Protein AF-0000000067827269 (afdb_homodimer)

Sequence (300 aa):
MPISEDLKQAIRQRARYICEYCHSPERLSANRFTIDHVIPKSLGGSDAFNNLALACRRCNERRYNFVASIDPQTKTIVAIFNPRQQNWAEHFIWTNRGIIIQGTTTTGRATCIRLDLNDTRYPEEDSIQETRRFWLKTGLHPPIDDPCKNMPISEDLKQAIRQRARYICEYCHSPERLSANRFTIDHVIPKSLGGSDAFNNLALACRRCNERRYNFVASIDPQTKTIVAIFNPRQQNWAEHFIWTNRGIIIQGTTTTGRATCIRLDLNDTRYPEEDSIQETRRFWLKTGLHPPIDDPCKN

Solvent-accessible surface area (backbone atoms only — not comparable to full-atom values): 16358 Å² total; per-residue (Å²): 130,79,84,48,71,68,58,52,50,51,41,34,57,75,43,69,42,20,17,59,81,76,54,49,50,35,64,54,21,78,45,81,58,41,82,35,49,73,45,32,60,95,75,70,29,58,90,46,77,80,29,50,39,32,22,38,60,55,45,46,63,47,34,60,81,58,60,57,26,54,13,83,84,80,68,42,81,39,57,37,75,46,70,80,80,50,60,66,64,75,22,36,33,26,26,74,82,46,38,38,74,42,45,74,36,64,36,22,34,8,29,38,59,55,33,37,65,50,34,74,92,39,60,57,88,73,19,52,33,41,21,36,58,47,37,44,60,55,67,72,40,59,56,85,85,52,48,67,48,122,129,81,84,48,71,68,58,52,52,50,42,35,57,75,44,68,42,19,17,60,80,76,52,51,50,37,64,55,20,78,43,82,59,42,83,35,49,73,44,31,59,94,75,70,31,56,91,46,76,80,29,51,38,32,22,39,60,54,45,46,64,45,36,61,79,60,60,56,27,53,13,82,84,80,68,43,80,37,56,36,77,44,69,79,81,50,60,65,64,74,22,37,33,26,27,74,81,46,38,38,74,42,44,73,35,64,36,23,34,8,29,37,60,56,34,36,65,51,34,73,92,40,60,58,88,75,19,55,32,40,22,36,58,47,36,44,59,56,67,71,38,57,55,85,86,52,49,68,47,121

Organism: Synechocystis sp. (strain ATCC 27184 / PCC 6803 / Kazusa) (NCBI:txid1111708)

Secondary structure (DSSP, 8-state):
-PPPHHHHHHHHHHTTTB-TTT--BGGGSSS--EEEESS-GGGT----GGGEEEE-HHHHHHHTT--EEE-TTT--EEEPP-TTTS-GGGTEEEETTTTEEEE-SHHHHHHHHHHTTT-TTS-GGGSHHHHHHHHHTTT--S-TTS-B--/-PPPHHHHHHHHHHTTTB-TTT--BGGGSSS--EEEESS-GGGT----GGGEEEE-HHHHHHHTT--EEE-TTT--EEEPP-TTTS-GGGTEEEETTTTEEEE-SHHHHHHHHHHTTT-TTS-GGGSHHHHHHHHHTTT--S-TTS-B--

pLDDT: mean 96.45, std 3.98, range [63.16, 98.88]

InterPro domains:
  IPR002711 HNH endonuclease [PF01844] (19-65)
  IPR003615 HNH nuclease [SM00507] (6-61)
  IPR003615 HNH nuclease [cd00085] (5-60)
  IPR052892 Nucleic_acid-targeting_endonuclease [PTHR33877] (6-124)

Radius of gyration: 20.08 Å; Cα contacts (8 Å, |Δi|>4): 584; chains: 2; bounding box: 39×55×51 Å

Foldseek 3Di:
DDQDPVLVVVQCVVLVQAFLQLRHHQVLDPDRWDKAQLQDVVNVTDSDSLRIHTHHPLQRVLCPNPQWFAQPVVRDIDGADRSSPDDPQVFWEAEPLQLDIDGDDSNNRRSCVSSVSNQVVDPCCPTVSVVLVVVVVVVPPPPPPHHYDD/DDQDPVLVVVQCVVLVQAFLQLRHHQVLDPDRWDKAQLQDVVNVTDSDSLRIHTHHPLQRVLCPNPQWFAQPVVRDIDGADRSSPDDPQVFWEAEPLQLDIDGDDSNNRRSCVSSVSNQVVDPCCPTVSVVLVVVVVVVPPPPPPHHYDD

Structure (mmCIF, N/CA/C/O backbone):
data_AF-0000000067827269-model_v1
#
loop_
_entity.id
_entity.type
_entity.pdbx_description
1 polymer 'Slr2080 protein'
#
loop_
_atom_site.group_PDB
_atom_site.id
_atom_site.type_symbol
_atom_site.label_atom_id
_atom_site.label_alt_id
_atom_site.label_comp_id
_atom_site.label_asym_id
_atom_site.label_entity_id
_atom_site.label_seq_id
_atom_site.pdbx_PDB_ins_code
_atom_site.Cartn_x
_atom_site.Cartn_y
_atom_site.Cartn_z
_atom_site.occupancy
_atom_site.B_iso_or_equiv
_atom_site.auth_seq_id
_atom_site.auth_comp_id
_atom_site.auth_asym_id
_atom_site.auth_atom_id
_atom_site.pdbx_PDB_model_num
ATOM 1 N N . MET A 1 1 ? 13.383 15.578 -15.594 1 63.16 1 MET A N 1
ATOM 2 C CA . MET A 1 1 ? 14.133 14.367 -15.266 1 63.16 1 MET A CA 1
ATOM 3 C C . MET A 1 1 ? 13.469 13.609 -14.117 1 63.16 1 MET A C 1
ATOM 5 O O . MET A 1 1 ? 12.891 14.219 -13.219 1 63.16 1 MET A O 1
ATOM 9 N N . PRO A 1 2 ? 13.477 12.359 -14.156 1 83.31 2 PRO A N 1
ATOM 10 C CA . PRO A 1 2 ? 12.883 11.617 -13.039 1 83.31 2 PRO A CA 1
ATOM 11 C C . PRO A 1 2 ? 13.641 11.82 -11.727 1 83.31 2 PRO A C 1
ATOM 13 O O . PRO A 1 2 ? 14.844 12.086 -11.742 1 83.31 2 PRO A O 1
ATOM 16 N N . ILE A 1 3 ? 12.883 11.953 -10.602 1 89.56 3 ILE A N 1
ATOM 17 C CA . ILE A 1 3 ? 13.5 12.039 -9.281 1 89.56 3 ILE A CA 1
ATOM 18 C C . ILE A 1 3 ? 14.422 10.844 -9.07 1 89.56 3 ILE A C 1
ATOM 20 O O . ILE A 1 3 ? 14.023 9.695 -9.273 1 89.56 3 ILE A O 1
ATOM 24 N N . SER A 1 4 ? 15.695 11.086 -8.719 1 93.5 4 SER A N 1
ATOM 25 C CA . SER A 1 4 ? 16.703 10.039 -8.602 1 93.5 4 SER A CA 1
ATOM 26 C C . SER A 1 4 ? 16.391 9.102 -7.434 1 93.5 4 SER A C 1
ATOM 28 O O . SER A 1 4 ? 15.719 9.5 -6.477 1 93.5 4 SER A O 1
ATOM 30 N N . GLU A 1 5 ? 16.891 7.863 -7.504 1 91.94 5 GLU A N 1
ATOM 31 C CA . GLU A 1 5 ? 16.719 6.895 -6.43 1 91.94 5 GLU A CA 1
ATOM 32 C C . GLU A 1 5 ? 17.359 7.375 -5.133 1 91.94 5 GLU A C 1
ATOM 34 O O . GLU A 1 5 ? 16.844 7.121 -4.043 1 91.94 5 GLU A O 1
ATOM 39 N N . ASP A 1 6 ? 18.469 8.047 -5.27 1 94 6 ASP A N 1
ATOM 40 C CA . ASP A 1 6 ? 19.141 8.586 -4.094 1 94 6 ASP A CA 1
ATOM 41 C C . ASP A 1 6 ? 18.281 9.641 -3.398 1 94 6 ASP A C 1
ATOM 43 O O . ASP A 1 6 ? 18.203 9.68 -2.17 1 94 6 ASP A O 1
ATOM 47 N N . LEU A 1 7 ? 17.75 10.516 -4.191 1 96.44 7 LEU A N 1
ATOM 48 C CA . LEU A 1 7 ? 16.875 11.539 -3.633 1 96.44 7 LEU A CA 1
ATOM 49 C C . LEU A 1 7 ? 15.648 10.914 -2.98 1 96.44 7 LEU A C 1
ATOM 51 O O . LEU A 1 7 ? 15.242 11.328 -1.896 1 96.44 7 LEU A O 1
ATOM 55 N N . LYS A 1 8 ? 15.078 9.898 -3.619 1 95.94 8 LYS A N 1
ATOM 56 C CA . LYS A 1 8 ? 13.938 9.188 -3.049 1 95.94 8 LYS A CA 1
ATOM 57 C C . LYS A 1 8 ? 14.289 8.586 -1.689 1 95.94 8 LYS A C 1
ATOM 59 O O . LYS A 1 8 ? 13.516 8.703 -0.736 1 95.94 8 LYS A O 1
ATOM 64 N N . GLN A 1 9 ? 15.445 7.969 -1.608 1 94.69 9 GLN A N 1
ATOM 65 C CA . GLN A 1 9 ? 15.875 7.355 -0.355 1 94.69 9 GLN A CA 1
ATOM 66 C C . GLN A 1 9 ? 16.094 8.406 0.728 1 94.69 9 GLN A C 1
ATOM 68 O O . GLN A 1 9 ? 15.758 8.18 1.895 1 94.69 9 GLN A O 1
ATOM 73 N N . ALA A 1 10 ? 16.609 9.555 0.342 1 97.69 10 ALA A N 1
ATOM 74 C CA . ALA A 1 10 ? 16.812 10.641 1.296 1 97.69 10 ALA A CA 1
ATOM 75 C C . ALA A 1 10 ? 15.484 11.133 1.854 1 97.69 10 ALA A C 1
ATOM 77 O O . ALA A 1 10 ? 15.375 11.438 3.045 1 97.69 10 ALA A O 1
ATOM 78 N N . ILE A 1 11 ? 14.5 11.203 0.988 1 98.06 11 ILE A N 1
ATOM 79 C CA . ILE A 1 11 ? 13.172 11.648 1.397 1 98.06 11 ILE A CA 1
ATOM 80 C C . ILE A 1 11 ? 12.562 10.625 2.361 1 98.06 11 ILE A C 1
ATOM 82 O O . ILE A 1 11 ? 11.984 11 3.385 1 98.06 11 ILE A O 1
ATOM 86 N N . ARG A 1 12 ? 12.703 9.359 2.111 1 97.19 12 ARG A N 1
ATOM 87 C CA . ARG A 1 12 ? 12.203 8.297 2.973 1 97.19 12 ARG A CA 1
ATOM 88 C C . ARG A 1 12 ? 12.859 8.344 4.348 1 97.19 12 ARG A C 1
ATOM 90 O O . ARG A 1 12 ? 12.188 8.203 5.367 1 97.19 12 ARG A O 1
ATOM 97 N N . GLN A 1 13 ? 14.109 8.578 4.328 1 96.81 13 GLN A N 1
ATOM 98 C CA . GLN A 1 13 ? 14.852 8.648 5.582 1 96.81 13 GLN A CA 1
ATOM 99 C C . GLN A 1 13 ? 14.406 9.852 6.41 1 96.81 13 GLN A C 1
ATOM 101 O O . GLN A 1 13 ? 14.188 9.734 7.617 1 96.81 13 GLN A O 1
ATOM 106 N N . ARG A 1 14 ? 14.297 10.984 5.734 1 97.94 14 ARG A N 1
ATOM 107 C CA . ARG A 1 14 ? 13.836 12.172 6.445 1 97.94 14 ARG A CA 1
ATOM 108 C C . ARG A 1 14 ? 12.477 11.938 7.082 1 97.94 14 ARG A C 1
ATOM 110 O O . ARG A 1 14 ? 12.219 12.391 8.203 1 97.94 14 ARG A O 1
ATOM 117 N N . ALA A 1 15 ? 11.617 11.211 6.336 1 98 15 ALA A N 1
ATOM 118 C CA . ALA A 1 15 ? 10.25 10.961 6.77 1 98 15 ALA A CA 1
ATOM 119 C C . ALA A 1 15 ? 10.188 9.828 7.785 1 98 15 ALA A C 1
ATOM 121 O O . ALA A 1 15 ? 9.117 9.477 8.273 1 98 15 ALA A O 1
ATOM 122 N N . ARG A 1 16 ? 11.32 9.203 8.055 1 97.12 16 ARG A N 1
ATOM 123 C CA . ARG A 1 16 ? 11.406 8.047 8.938 1 97.12 16 ARG A CA 1
ATOM 124 C C . ARG A 1 16 ? 10.5 6.922 8.453 1 97.12 16 ARG A C 1
ATOM 126 O O . ARG A 1 16 ? 9.898 6.215 9.266 1 97.12 16 ARG A O 1
ATOM 133 N N . TYR A 1 17 ? 10.203 6.863 7.172 1 96.81 17 TYR A N 1
ATOM 134 C CA . TYR A 1 17 ? 9.477 5.812 6.465 1 96.81 17 TYR A CA 1
ATOM 135 C C . TYR A 1 17 ? 8 5.82 6.84 1 96.81 17 TYR A C 1
ATOM 137 O O . TYR A 1 17 ? 7.371 4.762 6.918 1 96.81 17 TYR A O 1
ATOM 145 N N . ILE A 1 18 ? 7.531 6.953 7.168 1 98.31 18 ILE A N 1
ATOM 146 C CA . ILE A 1 18 ? 6.09 7.098 7.352 1 98.31 18 ILE A CA 1
ATOM 147 C C . ILE A 1 18 ? 5.551 8.156 6.391 1 98.31 18 ILE A C 1
ATOM 149 O O . ILE A 1 18 ? 6.277 9.062 5.984 1 98.31 18 ILE A O 1
ATOM 153 N N . CYS A 1 19 ? 4.336 8.008 5.934 1 98.75 19 CYS A N 1
ATOM 154 C CA . CYS A 1 19 ? 3.678 9.07 5.176 1 98.75 19 CYS A CA 1
ATOM 155 C C . CYS A 1 19 ? 3.721 10.391 5.934 1 98.75 19 CYS A C 1
ATOM 157 O O . CYS A 1 19 ? 3.354 10.453 7.105 1 98.75 19 CYS A O 1
ATOM 159 N N . GLU A 1 20 ? 4.07 11.422 5.27 1 98.81 20 GLU A N 1
ATOM 160 C CA . GLU A 1 20 ? 4.297 12.672 5.996 1 98.81 20 GLU A CA 1
ATOM 161 C C . GLU A 1 20 ? 2.99 13.438 6.203 1 98.81 20 GLU A C 1
ATOM 163 O O . GLU A 1 20 ? 2.969 14.469 6.871 1 98.81 20 GLU A O 1
ATOM 168 N N . TYR A 1 21 ? 1.86 12.828 5.707 1 98.75 21 TYR A N 1
ATOM 169 C CA . TYR A 1 21 ? 0.548 13.43 5.914 1 98.75 21 TYR A CA 1
ATOM 170 C C . TYR A 1 21 ? -0.245 12.664 6.965 1 98.75 21 TYR A C 1
ATOM 172 O O . TYR A 1 21 ? -0.677 13.234 7.969 1 98.75 21 TYR A O 1
ATOM 180 N N . CYS A 1 22 ? -0.383 11.367 6.77 1 98.75 22 CYS A N 1
ATOM 181 C CA . CYS A 1 22 ? -1.255 10.609 7.664 1 98.75 22 CYS A CA 1
ATOM 182 C C . CYS A 1 22 ? -0.439 9.766 8.633 1 98.75 22 CYS A C 1
ATOM 184 O O . CYS A 1 22 ? -0.996 9.141 9.531 1 98.75 22 CYS A O 1
ATOM 186 N N . HIS A 1 23 ? 0.831 9.609 8.438 1 98.69 23 HIS A N 1
ATOM 187 C CA . HIS A 1 23 ? 1.794 8.938 9.305 1 98.69 23 HIS A CA 1
ATOM 188 C C . HIS A 1 23 ? 1.587 7.43 9.289 1 98.69 23 HIS A C 1
ATOM 190 O O . HIS A 1 23 ? 1.979 6.738 10.234 1 98.69 23 HIS A O 1
ATOM 196 N N . SER A 1 24 ? 0.917 6.898 8.203 1 98.38 24 SER A N 1
ATOM 197 C CA . SER A 1 24 ? 0.956 5.453 7.98 1 98.38 24 SER A CA 1
ATOM 198 C C . SER A 1 24 ? 2.385 4.965 7.777 1 98.38 24 SER A C 1
ATOM 200 O O . SER A 1 24 ? 3.182 5.621 7.102 1 98.38 24 SER A O 1
ATOM 202 N N . PRO A 1 25 ? 2.695 3.832 8.289 1 98.06 25 PRO A N 1
ATOM 203 C CA . PRO A 1 25 ? 4.059 3.311 8.172 1 98.06 25 PRO A CA 1
ATOM 204 C C . PRO A 1 25 ? 4.285 2.551 6.867 1 98.06 25 PRO A C 1
ATOM 206 O O . PRO A 1 25 ? 3.586 1.574 6.586 1 98.06 25 PRO A O 1
ATOM 209 N N . GLU A 1 26 ? 5.285 2.996 6.137 1 97.25 26 GLU A N 1
ATOM 210 C CA . GLU A 1 26 ? 5.656 2.293 4.914 1 97.25 26 GLU A CA 1
ATOM 211 C C . GLU A 1 26 ? 6.125 0.873 5.211 1 97.25 26 GLU A C 1
ATOM 213 O O . GLU A 1 26 ? 5.812 -0.059 4.469 1 97.25 26 GLU A O 1
ATOM 218 N N . ARG A 1 27 ? 6.754 0.718 6.348 1 95.62 27 ARG A N 1
ATOM 219 C CA . ARG A 1 27 ? 7.355 -0.56 6.715 1 95.62 27 ARG A CA 1
ATOM 220 C C . ARG A 1 27 ? 6.289 -1.611 6.992 1 95.62 27 ARG A C 1
ATOM 222 O O . ARG A 1 27 ? 6.586 -2.807 7.043 1 95.62 27 ARG A O 1
ATOM 229 N N . LEU A 1 28 ? 5.082 -1.229 7.18 1 97.44 28 LEU A N 1
ATOM 230 C CA . LEU A 1 28 ? 4.004 -2.17 7.465 1 97.44 28 LEU A CA 1
ATOM 231 C C . LEU A 1 28 ? 3.09 -2.328 6.254 1 97.44 28 LEU A C 1
ATOM 233 O O . LEU A 1 28 ? 2.076 -3.027 6.328 1 97.44 28 LEU A O 1
ATOM 237 N N . SER A 1 29 ? 3.467 -1.69 5.129 1 97.75 29 SER A N 1
ATOM 238 C CA . SER A 1 29 ? 2.609 -1.676 3.947 1 97.75 29 SER A CA 1
ATOM 239 C C . SER A 1 29 ? 3.154 -2.592 2.855 1 97.75 29 SER A C 1
ATOM 241 O O . SER A 1 29 ? 4.371 -2.725 2.701 1 97.75 29 SER A O 1
ATOM 243 N N . ALA A 1 30 ? 2.215 -3.145 2.115 1 96.94 30 ALA A N 1
ATOM 244 C CA . ALA A 1 30 ? 2.623 -4.043 1.037 1 96.94 30 ALA A CA 1
ATOM 245 C C . ALA A 1 30 ? 3.377 -3.281 -0.052 1 96.94 30 ALA A C 1
ATOM 247 O O . ALA A 1 30 ? 4.25 -3.844 -0.718 1 96.94 30 ALA A O 1
ATOM 248 N N . ASN A 1 31 ? 3 -1.997 -0.181 1 94.12 31 ASN A N 1
ATOM 249 C CA . ASN A 1 31 ? 3.586 -1.196 -1.25 1 94.12 31 ASN A CA 1
ATOM 250 C C . ASN A 1 31 ? 4.445 -0.065 -0.695 1 94.12 31 ASN A C 1
ATOM 252 O O . ASN A 1 31 ? 4.133 0.503 0.353 1 94.12 31 ASN A O 1
ATOM 256 N N . ARG A 1 32 ? 5.488 0.209 -1.509 1 93.19 32 ARG A N 1
ATOM 257 C CA . ARG A 1 32 ? 6.289 1.387 -1.187 1 93.19 32 ARG A CA 1
ATOM 258 C C . ARG A 1 32 ? 5.48 2.666 -1.38 1 93.19 32 ARG A C 1
ATOM 260 O O . ARG A 1 32 ? 4.602 2.729 -2.24 1 93.19 32 ARG A O 1
ATOM 267 N N . PHE A 1 33 ? 5.809 3.596 -0.573 1 97.12 33 PHE A N 1
ATOM 268 C CA . PHE A 1 33 ? 5.121 4.879 -0.671 1 97.12 33 PHE A CA 1
ATOM 269 C C . PHE A 1 33 ? 5.645 5.684 -1.855 1 97.12 33 PHE A C 1
ATOM 271 O O . PHE A 1 33 ? 6.562 5.246 -2.553 1 97.12 33 PHE A O 1
ATOM 278 N N . THR A 1 34 ? 5 6.781 -2.131 1 95.31 34 THR A N 1
ATOM 279 C CA . THR A 1 34 ? 5.293 7.621 -3.287 1 95.31 34 THR A CA 1
ATOM 280 C C . THR A 1 34 ? 5.949 8.93 -2.854 1 95.31 34 THR A C 1
ATOM 282 O O . THR A 1 34 ? 5.934 9.273 -1.672 1 95.31 34 THR A O 1
ATOM 285 N N . ILE A 1 35 ? 6.609 9.539 -3.812 1 97.38 35 ILE A N 1
ATOM 286 C CA . ILE A 1 35 ? 7.133 10.883 -3.588 1 97.38 35 ILE A CA 1
ATOM 287 C C . ILE A 1 35 ? 6.133 11.922 -4.09 1 97.38 35 ILE A C 1
ATOM 289 O O . ILE A 1 35 ? 5.727 11.891 -5.254 1 97.38 35 ILE A O 1
ATOM 293 N N . ASP A 1 36 ? 5.703 12.75 -3.193 1 97.38 36 ASP A N 1
ATOM 294 C CA . ASP A 1 36 ? 4.719 13.789 -3.48 1 97.38 36 ASP A CA 1
ATOM 295 C C . ASP A 1 36 ? 5.387 15.164 -3.598 1 97.38 36 ASP A C 1
ATOM 297 O O . ASP A 1 36 ? 6.305 15.477 -2.836 1 97.38 36 ASP A O 1
ATOM 301 N N . HIS A 1 37 ? 4.941 15.898 -4.617 1 97.62 37 HIS A N 1
ATOM 302 C CA . HIS A 1 37 ? 5.289 17.312 -4.676 1 97.62 37 HIS A CA 1
ATOM 303 C C . HIS A 1 37 ? 4.355 18.141 -3.799 1 97.62 37 HIS A C 1
ATOM 305 O O . HIS A 1 37 ? 3.168 18.281 -4.105 1 97.62 37 HIS A O 1
ATOM 311 N N . VAL A 1 38 ? 4.895 18.781 -2.781 1 97.56 38 VAL A N 1
ATOM 312 C CA . VAL A 1 38 ? 4.094 19.562 -1.842 1 97.56 38 VAL A CA 1
ATOM 313 C C . VAL A 1 38 ? 3.406 20.703 -2.574 1 97.56 38 VAL A C 1
ATOM 315 O O . VAL A 1 38 ? 2.207 20.938 -2.404 1 97.56 38 VAL A O 1
ATOM 318 N N . ILE A 1 39 ? 4.234 21.453 -3.256 1 96.56 39 ILE A N 1
ATOM 319 C CA . ILE A 1 39 ? 3.678 22.312 -4.301 1 96.56 39 ILE A CA 1
ATOM 320 C C . ILE A 1 39 ? 3.621 21.531 -5.617 1 96.56 39 ILE A C 1
ATOM 322 O O . ILE A 1 39 ? 4.656 21.156 -6.168 1 96.56 39 ILE A O 1
ATOM 326 N N . PRO A 1 40 ? 2.396 21.359 -6.129 1 96.56 40 PRO A N 1
ATOM 327 C CA . PRO A 1 40 ? 2.277 20.547 -7.34 1 96.56 40 PRO A CA 1
ATOM 328 C C . PRO A 1 40 ? 3.047 21.125 -8.523 1 96.56 40 PRO A C 1
ATOM 330 O O . PRO A 1 40 ? 3.135 22.344 -8.664 1 96.56 40 PRO A O 1
ATOM 333 N N . LYS A 1 41 ? 3.594 20.188 -9.352 1 94.94 41 LYS A N 1
ATOM 334 C CA . LYS A 1 41 ? 4.285 20.641 -10.562 1 94.94 41 LYS A CA 1
ATOM 335 C C . LYS A 1 41 ? 3.383 21.531 -11.414 1 94.94 41 LYS A C 1
ATOM 337 O O . LYS A 1 41 ? 3.846 22.5 -12.008 1 94.94 41 LYS A O 1
ATOM 342 N N . SER A 1 42 ? 2.154 21.172 -11.492 1 94.75 42 SER A N 1
ATOM 343 C CA . SER A 1 42 ? 1.175 21.922 -12.266 1 94.75 42 SER A CA 1
ATOM 344 C C . SER A 1 42 ? 1.062 23.359 -11.758 1 94.75 42 SER A C 1
ATOM 346 O O . SER A 1 42 ? 0.55 24.234 -12.461 1 94.75 42 SER A O 1
ATOM 348 N N . LEU A 1 43 ? 1.509 23.609 -10.531 1 94.81 43 LEU A N 1
ATOM 349 C CA . LEU A 1 43 ? 1.459 24.938 -9.93 1 94.81 43 LEU A CA 1
ATOM 350 C C . LEU A 1 43 ? 2.859 25.516 -9.781 1 94.81 43 LEU A C 1
ATOM 352 O O . LEU A 1 43 ? 3.078 26.422 -8.977 1 94.81 43 LEU A O 1
ATOM 356 N N . GLY A 1 44 ? 3.809 24.906 -10.484 1 95.12 44 GLY A N 1
ATOM 357 C CA . GLY A 1 44 ? 5.152 25.469 -10.531 1 95.12 44 GLY A CA 1
ATOM 358 C C . GLY A 1 44 ? 6.09 24.828 -9.523 1 95.12 44 GLY A C 1
ATOM 359 O O . GLY A 1 44 ? 7.199 25.328 -9.305 1 95.12 44 GLY A O 1
ATOM 360 N N . GLY A 1 45 ? 5.633 23.812 -8.891 1 94.56 45 GLY A N 1
ATOM 361 C CA . GLY A 1 45 ? 6.488 23.141 -7.922 1 94.56 45 GLY A CA 1
ATOM 362 C C . GLY A 1 45 ? 7.695 22.469 -8.555 1 94.56 45 GLY A C 1
ATOM 363 O O . GLY A 1 45 ? 7.602 21.922 -9.656 1 94.56 45 GLY A O 1
ATOM 364 N N . SER A 1 46 ? 8.812 22.438 -7.82 1 95.19 46 SER A N 1
ATOM 365 C CA . SER A 1 46 ? 10.055 21.875 -8.328 1 95.19 46 SER A CA 1
ATOM 366 C C . SER A 1 46 ? 10.297 20.484 -7.754 1 95.19 46 SER A C 1
ATOM 368 O O . SER A 1 46 ? 9.539 20.016 -6.895 1 95.19 46 SER A O 1
ATOM 370 N N . ASP A 1 47 ? 11.391 19.844 -8.203 1 96.5 47 ASP A N 1
ATOM 371 C CA . ASP A 1 47 ? 11.828 18.547 -7.688 1 96.5 47 ASP A CA 1
ATOM 372 C C . ASP A 1 47 ? 12.852 18.719 -6.57 1 96.5 47 ASP A C 1
ATOM 374 O O . ASP A 1 47 ? 13.609 17.797 -6.266 1 96.5 47 ASP A O 1
ATOM 378 N N . ALA A 1 48 ? 12.836 19.969 -6.051 1 96.56 48 ALA A N 1
ATOM 379 C CA . ALA A 1 48 ? 13.781 20.219 -4.965 1 96.56 48 ALA A CA 1
ATOM 380 C C . ALA A 1 48 ? 13.406 19.422 -3.719 1 96.56 48 ALA A C 1
ATOM 382 O O . ALA A 1 48 ? 12.219 19.234 -3.426 1 96.56 48 ALA A O 1
ATOM 383 N N . PHE A 1 49 ? 14.391 19.047 -2.904 1 97.62 49 PHE A N 1
ATOM 384 C CA . PHE A 1 49 ? 14.258 18.234 -1.7 1 97.62 49 PHE A CA 1
ATOM 385 C C . PHE A 1 49 ? 13.227 18.828 -0.753 1 97.62 49 PHE A C 1
ATOM 387 O O . PHE A 1 49 ? 12.445 18.109 -0.139 1 97.62 49 PHE A O 1
ATOM 394 N N . ASN A 1 50 ? 13.203 20.125 -0.753 1 97.06 50 ASN A N 1
ATOM 395 C CA . ASN A 1 50 ? 12.344 20.797 0.214 1 97.06 50 ASN A CA 1
ATOM 396 C C . ASN A 1 50 ? 10.922 20.953 -0.317 1 97.06 50 ASN A C 1
ATOM 398 O O . ASN A 1 50 ? 10.047 21.469 0.388 1 97.06 50 ASN A O 1
ATOM 402 N N . ASN A 1 51 ? 10.68 20.469 -1.549 1 97.94 51 ASN A N 1
ATOM 403 C CA . ASN A 1 51 ? 9.32 20.484 -2.072 1 97.94 51 ASN A CA 1
ATOM 404 C C . ASN A 1 51 ? 8.75 19.062 -2.211 1 97.94 51 ASN A C 1
ATOM 406 O O . ASN A 1 51 ? 7.707 18.875 -2.83 1 97.94 51 ASN A O 1
ATOM 410 N N . LEU A 1 52 ? 9.477 18.109 -1.727 1 98.44 52 LEU A N 1
ATOM 411 C CA . LEU A 1 52 ? 9.062 16.719 -1.877 1 98.44 52 LEU A CA 1
ATOM 412 C C . LEU A 1 52 ? 8.742 16.094 -0.522 1 98.44 52 LEU A C 1
ATOM 414 O O . LEU A 1 52 ? 9.406 16.391 0.474 1 98.44 52 LEU A O 1
ATOM 418 N N . ALA A 1 53 ? 7.73 15.227 -0.501 1 98.62 53 ALA A N 1
ATOM 419 C CA . ALA A 1 53 ? 7.305 14.531 0.711 1 98.62 53 ALA A CA 1
ATOM 420 C C . ALA A 1 53 ? 7.031 13.055 0.43 1 98.62 53 ALA A C 1
ATOM 422 O O . ALA A 1 53 ? 6.625 12.695 -0.676 1 98.62 53 ALA A O 1
ATOM 423 N N . LEU A 1 54 ? 7.344 12.203 1.408 1 98.62 54 LEU A N 1
ATOM 424 C CA . LEU A 1 54 ? 6.91 10.812 1.342 1 98.62 54 LEU A CA 1
ATOM 425 C C . LEU A 1 54 ? 5.418 10.695 1.642 1 98.62 54 LEU A C 1
ATOM 427 O O . LEU A 1 54 ? 4.941 11.219 2.652 1 98.62 54 LEU A O 1
ATOM 431 N N . ALA A 1 55 ? 4.668 10.039 0.725 1 98.62 55 ALA A N 1
ATOM 432 C CA . ALA A 1 55 ? 3.223 9.922 0.891 1 98.62 55 ALA A CA 1
ATOM 433 C C . ALA A 1 55 ? 2.746 8.508 0.562 1 98.62 55 ALA A C 1
ATOM 435 O O . ALA A 1 55 ? 3.26 7.875 -0.362 1 98.62 55 ALA A O 1
ATOM 436 N N . CYS A 1 56 ? 1.839 7.996 1.371 1 98.06 56 CYS A N 1
ATOM 437 C CA . CYS A 1 56 ? 1.124 6.816 0.9 1 98.06 56 CYS A CA 1
ATOM 438 C C . CYS A 1 56 ? 0.254 7.148 -0.306 1 98.06 56 CYS A C 1
ATOM 440 O O . CYS A 1 56 ? -0.031 8.32 -0.566 1 98.06 56 CYS A O 1
ATOM 442 N N . ARG A 1 57 ? -0.096 6.191 -1.037 1 95.5 57 ARG A N 1
ATOM 443 C CA . ARG A 1 57 ? -0.879 6.426 -2.246 1 95.5 57 ARG A CA 1
ATOM 444 C C . ARG A 1 57 ? -2.225 7.059 -1.912 1 95.5 57 ARG A C 1
ATOM 446 O O . ARG A 1 57 ? -2.725 7.902 -2.662 1 95.5 57 ARG A O 1
ATOM 453 N N . ARG A 1 58 ? -2.865 6.672 -0.808 1 95.62 58 ARG A N 1
ATOM 454 C CA . ARG A 1 58 ? -4.156 7.211 -0.395 1 95.62 58 ARG A CA 1
ATOM 455 C C . ARG A 1 58 ? -4.098 8.727 -0.253 1 95.62 58 ARG A C 1
ATOM 457 O O . ARG A 1 58 ? -4.918 9.445 -0.832 1 95.62 58 ARG A O 1
ATOM 464 N N . CYS A 1 59 ? -3.123 9.211 0.468 1 97.62 59 CYS A N 1
ATOM 465 C CA . CYS A 1 59 ? -2.984 10.648 0.684 1 97.62 59 CYS A CA 1
ATOM 466 C C . CYS A 1 59 ? -2.611 11.359 -0.61 1 97.62 59 CYS A C 1
ATOM 468 O O . CYS A 1 59 ? -3.172 12.406 -0.932 1 97.62 59 CYS A O 1
ATOM 470 N N . ASN A 1 60 ? -1.658 10.781 -1.31 1 96.44 60 ASN A N 1
ATOM 471 C CA . ASN A 1 60 ? -1.196 11.422 -2.535 1 96.44 60 ASN A CA 1
ATOM 472 C C . ASN A 1 60 ? -2.318 11.547 -3.561 1 96.44 60 ASN A C 1
ATOM 474 O O . ASN A 1 60 ? -2.463 12.594 -4.207 1 96.44 60 ASN A O 1
ATOM 478 N N . GLU A 1 61 ? -3.145 10.523 -3.723 1 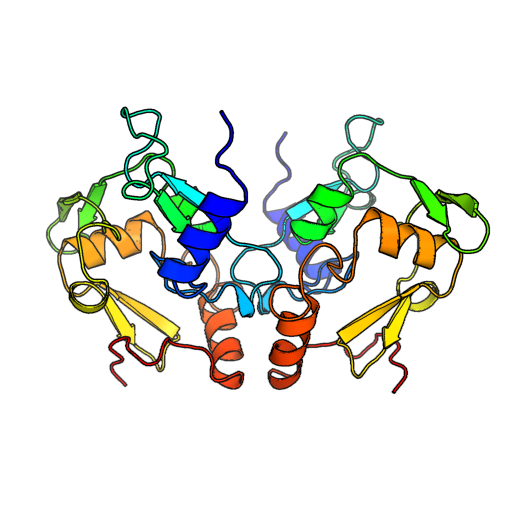94.88 61 GLU A N 1
ATOM 479 C CA . GLU A 1 61 ? -4.238 10.555 -4.691 1 94.88 61 GLU A CA 1
ATOM 480 C C . GLU A 1 61 ? -5.328 11.531 -4.266 1 94.88 61 GLU A C 1
ATOM 482 O O . GLU A 1 61 ? -5.922 12.211 -5.105 1 94.88 61 GLU A O 1
ATOM 487 N N . ARG A 1 62 ? -5.574 11.586 -3.004 1 96.44 62 ARG A N 1
ATOM 488 C CA . ARG A 1 62 ? -6.605 12.484 -2.5 1 96.44 62 ARG A CA 1
ATOM 489 C C . ARG A 1 62 ? -6.141 13.938 -2.568 1 96.44 62 ARG A C 1
ATOM 491 O O . ARG A 1 62 ? -6.941 14.836 -2.828 1 96.44 62 ARG A O 1
ATOM 498 N N . ARG A 1 63 ? -4.891 14.062 -2.201 1 96.38 63 ARG A N 1
ATOM 499 C CA . ARG A 1 63 ? -4.352 15.414 -2.318 1 96.38 63 ARG A CA 1
ATOM 500 C C . ARG A 1 63 ? -4.363 15.883 -3.77 1 96.38 63 ARG A C 1
ATOM 502 O O . ARG A 1 63 ? -4.828 16.984 -4.066 1 96.38 63 ARG A O 1
ATOM 509 N N . TYR A 1 64 ? -3.855 14.961 -4.648 1 95 64 TYR A N 1
ATOM 510 C CA . TYR A 1 64 ? -3.771 15.312 -6.059 1 95 64 TYR A CA 1
ATOM 511 C C . TYR A 1 64 ? -3.045 16.641 -6.246 1 95 64 TYR A C 1
ATOM 513 O O . TYR A 1 64 ? -1.905 16.797 -5.801 1 95 64 TYR A O 1
ATOM 521 N N . ASN A 1 65 ? -3.662 17.672 -6.828 1 95.38 65 ASN A N 1
ATOM 522 C CA . ASN A 1 65 ? -3.049 19 -6.961 1 95.38 65 ASN A CA 1
ATOM 523 C C . ASN A 1 65 ? -3.748 20.031 -6.082 1 95.38 65 ASN A C 1
ATOM 525 O O . ASN A 1 65 ? -3.582 21.234 -6.285 1 95.38 65 ASN A O 1
ATOM 529 N N . PHE A 1 66 ? -4.484 19.547 -5.109 1 96.19 66 PHE A N 1
ATOM 530 C CA . PHE A 1 66 ? -5.172 20.469 -4.211 1 96.19 66 PHE A CA 1
ATOM 531 C C . PHE A 1 66 ? -4.223 20.969 -3.129 1 96.19 66 PHE A C 1
ATOM 533 O O . PHE A 1 66 ? -3.439 20.203 -2.574 1 96.19 66 PHE A O 1
ATOM 540 N N . VAL A 1 67 ? -4.312 22.266 -2.863 1 96.5 67 VAL A N 1
ATOM 541 C CA . VAL A 1 67 ? -3.438 22.844 -1.849 1 96.5 67 VAL A CA 1
ATOM 542 C C . VAL A 1 67 ? -4.277 23.516 -0.758 1 96.5 67 VAL A C 1
ATOM 544 O O . VAL A 1 67 ? -3.734 24.078 0.193 1 96.5 67 VAL A O 1
ATOM 547 N N . ALA A 1 68 ? -5.617 23.406 -0.891 1 97.75 68 ALA A N 1
ATOM 548 C CA . ALA A 1 68 ? -6.535 24 0.073 1 97.75 68 ALA A CA 1
ATOM 549 C C . ALA A 1 68 ? -7.812 23.188 0.202 1 97.75 68 ALA A C 1
ATOM 551 O O . ALA A 1 68 ? -8.094 22.328 -0.644 1 97.75 68 ALA A O 1
ATOM 552 N N . SER A 1 69 ? -8.438 23.375 1.269 1 98.25 69 SER A N 1
ATOM 553 C CA . SER A 1 69 ? -9.719 22.734 1.552 1 98.25 69 SER A CA 1
ATOM 554 C C . SER A 1 69 ? -10.539 23.562 2.539 1 98.25 69 SER A C 1
ATOM 556 O O . SER A 1 69 ? -10.086 24.609 3.006 1 98.25 69 SER A O 1
ATOM 558 N N . ILE A 1 70 ? -11.742 23.125 2.77 1 98.31 70 ILE A N 1
ATOM 559 C CA . ILE A 1 70 ? -12.641 23.844 3.67 1 98.31 70 ILE A CA 1
ATOM 560 C C . ILE A 1 70 ? -12.539 23.25 5.074 1 98.31 70 ILE A C 1
ATOM 562 O O . ILE A 1 70 ? -12.602 22.047 5.254 1 98.31 70 ILE A O 1
ATOM 566 N N . ASP A 1 71 ? -12.305 24.062 6.059 1 98.44 71 ASP A N 1
ATOM 567 C CA . ASP A 1 71 ? -12.492 23.641 7.445 1 98.44 71 ASP A CA 1
ATOM 568 C C . ASP A 1 71 ? -13.969 23.391 7.746 1 98.44 71 ASP A C 1
ATOM 570 O O . ASP A 1 71 ? -14.789 24.312 7.652 1 98.44 71 ASP A O 1
ATOM 574 N N . PRO A 1 72 ? -14.219 22.203 8.172 1 97.88 72 PRO A N 1
ATOM 575 C CA . PRO A 1 72 ? -15.641 21.906 8.359 1 97.88 72 PRO A CA 1
ATOM 576 C C . PRO A 1 72 ? -16.266 22.672 9.523 1 97.88 72 PRO A C 1
ATOM 578 O O . PRO A 1 72 ? -17.484 22.781 9.609 1 97.88 72 PRO A O 1
ATOM 581 N N . GLN A 1 73 ? -15.453 23.188 10.383 1 97.88 73 GLN A N 1
ATOM 582 C CA . GLN A 1 73 ? -15.969 23.891 11.547 1 97.88 73 GLN A CA 1
ATOM 583 C C . GLN A 1 73 ? -16.188 25.375 11.234 1 97.88 73 GLN A C 1
ATOM 585 O O . GLN A 1 73 ? -17.281 25.906 11.469 1 97.88 73 GLN A O 1
ATOM 590 N N . THR A 1 74 ? -15.188 26.031 10.641 1 98.12 74 THR A N 1
ATOM 591 C CA . THR A 1 74 ? -15.273 27.469 10.414 1 98.12 74 THR A CA 1
ATOM 592 C C . THR A 1 74 ? -15.875 27.766 9.039 1 98.12 74 THR A C 1
ATOM 594 O O . THR A 1 74 ? -16.266 28.891 8.758 1 98.12 74 THR A O 1
ATOM 597 N N . LYS A 1 75 ? -15.859 26.828 8.164 1 98.12 75 LYS A N 1
ATOM 598 C CA . LYS A 1 75 ? -16.391 26.922 6.809 1 98.12 75 LYS A CA 1
ATOM 599 C C . LYS A 1 75 ? -15.531 27.859 5.953 1 98.12 75 LYS A C 1
ATOM 601 O O . LYS A 1 75 ? -16.031 28.469 5.008 1 98.12 75 LYS A O 1
ATOM 606 N N . THR A 1 76 ? -14.336 28.031 6.266 1 97.81 76 THR A N 1
ATOM 607 C CA . THR A 1 76 ? -13.422 28.875 5.496 1 97.81 76 THR A CA 1
ATOM 608 C C . THR A 1 76 ? -12.414 28.016 4.738 1 97.81 76 THR A C 1
ATOM 610 O O . THR A 1 76 ? -12.117 26.891 5.148 1 97.81 76 THR A O 1
ATOM 613 N N . ILE A 1 77 ? -12.016 28.609 3.623 1 98.5 77 ILE A N 1
ATOM 614 C CA . ILE A 1 77 ? -10.992 27.938 2.824 1 98.5 77 ILE A CA 1
ATOM 615 C C . ILE A 1 77 ? -9.609 28.203 3.428 1 98.5 77 ILE A C 1
ATOM 617 O O . ILE A 1 77 ? -9.227 29.359 3.641 1 98.5 77 ILE A O 1
ATOM 621 N N . VAL A 1 78 ? -8.938 27.125 3.686 1 98.5 78 VAL A N 1
ATOM 622 C CA . VAL A 1 78 ? -7.602 27.266 4.254 1 98.5 78 VAL A CA 1
ATOM 623 C C . VAL A 1 78 ? -6.637 26.328 3.52 1 98.5 78 VAL A C 1
ATOM 625 O O . VAL A 1 78 ? -7.055 25.344 2.908 1 98.5 78 VAL A O 1
ATOM 628 N N . ALA A 1 79 ? -5.34 26.719 3.572 1 98.12 79 ALA A N 1
ATOM 629 C CA . ALA A 1 79 ? -4.32 25.828 3.031 1 98.12 79 ALA A CA 1
ATOM 630 C C . ALA A 1 79 ? -4.281 24.5 3.803 1 98.12 79 ALA A C 1
ATOM 632 O O . ALA A 1 79 ? -4.418 24.5 5.027 1 98.12 79 ALA A O 1
ATOM 633 N N . ILE A 1 80 ? -4.094 23.406 3.057 1 98.44 80 ILE A N 1
ATOM 634 C CA . ILE A 1 80 ? -3.934 22.141 3.754 1 98.44 80 ILE A CA 1
ATOM 635 C C . ILE A 1 80 ? -2.523 22.047 4.328 1 98.44 80 ILE A C 1
ATOM 637 O O . ILE A 1 80 ? -1.65 22.844 3.994 1 98.44 80 ILE A O 1
ATOM 641 N N . PHE A 1 81 ? -2.373 21.031 5.223 1 98.75 81 PHE A N 1
ATOM 642 C CA . PHE A 1 81 ? -1.14 20.828 5.973 1 98.75 81 PHE A CA 1
ATOM 643 C C . PHE A 1 81 ? 0.049 20.688 5.027 1 98.75 81 PHE A C 1
ATOM 645 O O . PHE A 1 81 ? -0.013 19.938 4.047 1 98.75 81 PHE A O 1
ATOM 652 N N . ASN A 1 82 ? 1.07 21.453 5.254 1 98.44 82 ASN A N 1
ATOM 653 C CA . ASN A 1 82 ? 2.344 21.406 4.543 1 98.44 82 ASN A CA 1
ATOM 654 C C . ASN A 1 82 ? 3.438 20.766 5.395 1 98.44 82 ASN A C 1
ATOM 656 O O . ASN A 1 82 ? 3.957 21.391 6.316 1 98.44 82 ASN A O 1
ATOM 660 N N . PRO A 1 83 ? 3.801 19.578 5.012 1 98.5 83 PRO A N 1
ATOM 661 C CA . PRO A 1 83 ? 4.738 18.844 5.871 1 98.5 83 PRO A CA 1
ATOM 662 C C . PRO A 1 83 ? 6.156 19.406 5.805 1 98.5 83 PRO A C 1
ATOM 664 O O . PRO A 1 83 ? 7.012 19.031 6.605 1 98.5 83 PRO A O 1
ATOM 667 N N . ARG A 1 84 ? 6.418 20.328 4.902 1 98.19 84 ARG A N 1
ATOM 668 C CA . ARG A 1 84 ? 7.738 20.938 4.809 1 98.19 84 ARG A CA 1
ATOM 669 C C . ARG A 1 84 ? 7.812 22.203 5.66 1 98.19 84 ARG A C 1
ATOM 671 O O . ARG A 1 84 ? 8.906 22.672 5.988 1 98.19 84 ARG A O 1
ATOM 678 N N . GLN A 1 85 ? 6.664 22.703 6.051 1 97.62 85 GLN A N 1
ATOM 679 C CA . GLN A 1 85 ? 6.656 24.016 6.699 1 97.62 85 GLN A CA 1
ATOM 680 C C . GLN A 1 85 ? 6 23.938 8.07 1 97.62 85 GLN A C 1
ATOM 682 O O . GLN A 1 85 ? 6.145 24.859 8.883 1 97.62 85 GLN A O 1
ATOM 687 N N . GLN A 1 86 ? 5.273 22.922 8.32 1 98.56 86 GLN A N 1
ATOM 688 C CA . GLN A 1 86 ? 4.492 22.812 9.555 1 98.56 86 GLN A CA 1
ATOM 689 C C . GLN A 1 86 ? 4.816 21.516 10.297 1 98.56 86 GLN A C 1
ATOM 691 O O . GLN A 1 86 ? 5.34 20.578 9.703 1 98.56 86 GLN A O 1
ATOM 696 N N . ASN A 1 87 ? 4.504 21.547 11.555 1 98.38 87 ASN A N 1
ATOM 697 C CA . ASN A 1 87 ? 4.672 20.375 12.414 1 98.38 87 ASN A CA 1
ATOM 698 C C . ASN A 1 87 ? 3.363 19.609 12.586 1 98.38 87 ASN A C 1
ATOM 700 O O . ASN A 1 87 ? 2.348 20.188 12.969 1 98.38 87 ASN A O 1
ATOM 704 N N . TRP A 1 88 ? 3.428 18.344 12.305 1 98.75 88 TRP A N 1
ATOM 705 C CA . TRP A 1 88 ? 2.242 17.5 12.312 1 98.75 88 TRP A CA 1
ATOM 706 C C . TRP A 1 88 ? 1.541 17.562 13.672 1 98.75 88 TRP A C 1
ATOM 708 O O . TRP A 1 88 ? 0.318 17.703 13.734 1 98.75 88 TRP A O 1
ATOM 718 N N . ALA A 1 89 ? 2.305 17.578 14.734 1 98.62 89 ALA A N 1
ATOM 719 C CA . ALA A 1 89 ? 1.774 17.5 16.094 1 98.62 89 ALA A CA 1
ATOM 720 C C . ALA A 1 89 ? 1.031 18.766 16.484 1 98.62 89 ALA A C 1
ATOM 722 O O . ALA A 1 89 ? 0.273 18.781 17.453 1 98.62 89 ALA A O 1
ATOM 723 N N . GLU A 1 90 ? 1.257 19.812 15.773 1 98.75 90 GLU A N 1
ATOM 724 C CA . GLU A 1 90 ? 0.565 21.062 16.047 1 98.75 90 GLU A CA 1
ATOM 725 C C . GLU A 1 90 ? -0.831 21.078 15.43 1 98.75 90 GLU A C 1
ATOM 727 O O . GLU A 1 90 ? -1.669 21.906 15.797 1 98.75 90 GLU A O 1
ATOM 732 N N . HIS A 1 91 ? -1.1 20.141 14.531 1 98.88 91 HIS A N 1
ATOM 733 C CA . HIS A 1 91 ? -2.338 20.234 13.766 1 98.88 91 HIS A CA 1
ATOM 734 C C . HIS A 1 91 ? -3.191 18.984 13.938 1 98.88 91 HIS A C 1
ATOM 736 O O . HIS A 1 91 ? -4.375 18.984 13.594 1 98.88 91 HIS A O 1
ATOM 742 N N . PHE A 1 92 ? -2.578 17.906 14.43 1 98.88 92 PHE A N 1
ATOM 743 C CA . PHE A 1 92 ? -3.268 16.625 14.477 1 98.88 92 PHE A CA 1
ATOM 744 C C . PHE A 1 92 ? -2.994 15.922 15.805 1 98.88 92 PHE A C 1
ATOM 746 O O . PHE A 1 92 ? -1.975 16.172 16.453 1 98.88 92 PHE A O 1
ATOM 753 N N . ILE A 1 93 ? -3.85 15.023 16.141 1 98.81 93 ILE A N 1
ATOM 754 C CA . ILE A 1 93 ? -3.703 14.156 17.297 1 98.81 93 ILE A CA 1
ATOM 755 C C . ILE A 1 93 ? -4.352 12.805 17.016 1 98.81 93 ILE A C 1
ATOM 757 O O . ILE A 1 93 ? -5.375 12.727 16.344 1 98.81 93 ILE A O 1
ATOM 761 N N . TRP A 1 94 ? -3.645 11.719 17.453 1 98.69 94 TRP A N 1
ATOM 762 C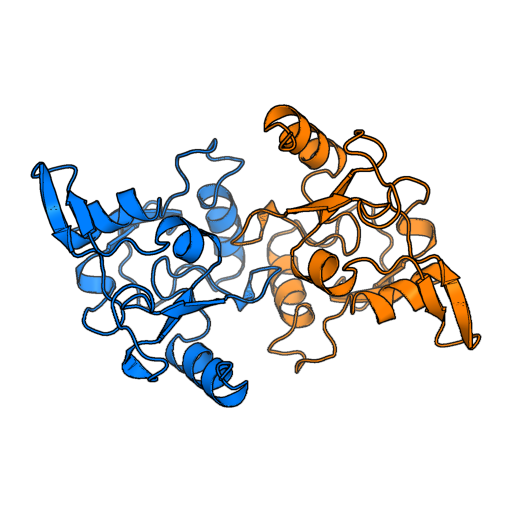 CA . TRP A 1 94 ? -4.262 10.398 17.406 1 98.69 94 TRP A CA 1
ATOM 763 C C . TRP A 1 94 ? -5.297 10.242 18.516 1 98.69 94 TRP A C 1
ATOM 765 O O . TRP A 1 94 ? -5.031 10.57 19.672 1 98.69 94 TRP A O 1
ATOM 775 N N . THR A 1 95 ? -6.453 9.789 18.156 1 98.19 95 THR A N 1
ATOM 776 C CA . THR A 1 95 ? -7.473 9.438 19.141 1 98.19 95 THR A CA 1
ATOM 777 C C . THR A 1 95 ? -7.891 7.98 19 1 98.19 95 THR A C 1
ATOM 779 O O . THR A 1 95 ? -7.445 7.289 18.078 1 98.19 95 THR A O 1
ATOM 782 N N . ASN A 1 96 ? -8.641 7.461 19.969 1 96.69 96 ASN A N 1
ATOM 783 C CA . ASN A 1 96 ? -9.078 6.07 19.969 1 96.69 96 ASN A CA 1
ATOM 784 C C . ASN A 1 96 ? -7.902 5.109 19.828 1 96.69 96 ASN A C 1
ATOM 786 O O . ASN A 1 96 ? -7.898 4.234 18.969 1 96.69 96 ASN A O 1
ATOM 790 N N . ARG A 1 97 ? -6.871 5.371 20.609 1 94.81 97 ARG A N 1
ATOM 791 C CA . ARG A 1 97 ? -5.703 4.504 20.719 1 94.81 97 ARG A CA 1
ATOM 792 C C . ARG A 1 97 ? -4.988 4.387 19.375 1 94.81 97 ARG A C 1
ATOM 794 O O . ARG A 1 97 ? -4.629 3.283 18.953 1 94.81 97 ARG A O 1
ATOM 801 N N . GLY A 1 98 ? -4.953 5.477 18.578 1 97.19 98 GLY A N 1
ATOM 802 C CA . GLY A 1 98 ? -4.168 5.496 17.359 1 97.19 98 GLY A CA 1
ATOM 803 C C . GLY A 1 98 ? -4.98 5.141 16.125 1 97.19 98 GLY A C 1
ATOM 804 O O . GLY A 1 98 ? -4.422 4.969 15.039 1 97.19 98 GLY A O 1
ATOM 805 N N . ILE A 1 99 ? -6.27 5.102 16.25 1 98 99 ILE A N 1
ATOM 806 C CA . ILE A 1 99 ? -7.105 4.625 15.156 1 98 99 ILE A CA 1
ATOM 807 C C . ILE A 1 99 ? -7.594 5.812 14.328 1 98 99 ILE A C 1
ATOM 809 O O . ILE A 1 99 ? -7.68 5.727 13.102 1 98 99 ILE A O 1
ATOM 813 N N . ILE A 1 100 ? -7.809 6.918 15.008 1 98.56 100 ILE A N 1
ATOM 814 C CA . ILE A 1 100 ? -8.422 8.07 14.352 1 98.56 100 ILE A CA 1
ATOM 815 C C . ILE A 1 100 ? -7.469 9.266 14.414 1 98.56 100 ILE A C 1
ATOM 817 O O . ILE A 1 100 ? -6.902 9.562 15.469 1 98.56 100 ILE A O 1
ATOM 821 N N . ILE A 1 101 ? -7.238 9.922 13.297 1 98.88 101 ILE A N 1
ATOM 822 C CA . ILE A 1 101 ? -6.543 11.203 13.266 1 98.88 101 ILE A CA 1
ATOM 823 C C . ILE A 1 101 ? -7.555 12.344 13.398 1 98.88 101 ILE A C 1
ATOM 825 O O . ILE A 1 101 ? -8.477 12.461 12.586 1 98.88 101 ILE A O 1
ATOM 829 N N . GLN A 1 102 ? -7.379 13.125 14.383 1 98.75 102 GLN A N 1
ATOM 830 C CA . GLN A 1 102 ? -8.234 14.297 14.594 1 98.75 102 GLN A CA 1
ATOM 831 C C . GLN A 1 102 ? -7.477 15.586 14.312 1 98.75 102 GLN A C 1
ATOM 833 O O . GLN A 1 102 ? -6.367 15.789 14.812 1 98.75 102 GLN A O 1
ATOM 838 N N . GLY A 1 103 ? -8.031 16.438 13.438 1 98.75 103 GLY A N 1
ATOM 839 C CA . GLY A 1 103 ? -7.488 17.781 13.258 1 98.75 103 GLY A CA 1
ATOM 840 C C . GLY A 1 103 ? -7.777 18.703 14.422 1 98.75 103 GLY A C 1
ATOM 841 O O . GLY A 1 103 ? -8.922 18.828 14.852 1 98.75 103 GLY A O 1
ATOM 842 N N . THR A 1 104 ? -6.77 19.438 14.891 1 98.56 104 THR A N 1
ATOM 843 C CA . THR A 1 104 ? -6.945 20.266 16.078 1 98.56 104 THR A CA 1
ATOM 844 C C . THR A 1 104 ? -6.898 21.75 15.719 1 98.56 104 THR A C 1
ATOM 846 O O . THR A 1 104 ? -7.113 22.609 16.578 1 98.56 104 THR A O 1
ATOM 849 N N . THR A 1 105 ? -6.551 22.078 14.562 1 98.75 105 THR A N 1
ATOM 850 C CA . THR A 1 105 ? -6.562 23.438 14.016 1 98.75 105 THR A CA 1
ATOM 851 C C . THR A 1 105 ? -7.426 23.5 12.758 1 98.75 105 THR A C 1
ATOM 853 O O . THR A 1 105 ? -7.879 22.453 12.258 1 98.75 105 THR A O 1
ATOM 856 N N . THR A 1 106 ? -7.598 24.703 12.266 1 98.62 106 THR A N 1
ATOM 857 C CA . THR A 1 106 ? -8.32 24.875 11.008 1 98.62 106 THR A CA 1
ATOM 858 C C . THR A 1 106 ? -7.645 24.109 9.883 1 98.62 106 THR A C 1
ATOM 860 O O . THR A 1 106 ? -8.305 23.391 9.125 1 98.62 106 THR A O 1
ATOM 863 N N . THR A 1 107 ? -6.367 24.203 9.82 1 98.75 107 THR A N 1
ATOM 864 C CA . THR A 1 107 ? -5.59 23.5 8.805 1 98.75 107 THR A CA 1
ATOM 865 C C . THR A 1 107 ? -5.715 21.984 8.984 1 98.75 107 THR A C 1
ATOM 867 O O . THR A 1 107 ? -5.906 21.25 8.016 1 98.75 107 THR A O 1
ATOM 870 N N . GLY A 1 108 ? -5.629 21.516 10.25 1 98.81 108 GLY A N 1
ATOM 871 C CA . GLY A 1 108 ? -5.75 20.109 10.539 1 98.81 108 GLY A CA 1
ATOM 872 C C . GLY A 1 108 ? -7.09 19.516 10.125 1 98.81 108 GLY A C 1
ATOM 873 O O . GLY A 1 108 ? -7.145 18.469 9.484 1 98.81 108 GLY A O 1
ATOM 874 N N . ARG A 1 109 ? -8.125 20.234 10.461 1 98.81 109 ARG A N 1
ATOM 875 C CA . ARG A 1 109 ? -9.469 19.766 10.141 1 98.81 109 ARG A CA 1
ATOM 876 C C . ARG A 1 109 ? -9.695 19.75 8.625 1 98.81 109 ARG A C 1
ATOM 878 O O . ARG A 1 109 ? -10.227 18.781 8.086 1 98.81 109 ARG A O 1
ATOM 885 N N . ALA A 1 110 ? -9.242 20.797 7.93 1 98.81 110 ALA A N 1
ATOM 886 C CA . ALA A 1 110 ? -9.375 20.859 6.477 1 98.81 110 ALA A CA 1
ATOM 887 C C . ALA A 1 110 ? -8.586 19.75 5.797 1 98.81 110 ALA A C 1
ATOM 889 O O . ALA A 1 110 ? -9.055 19.156 4.82 1 98.81 110 ALA A O 1
ATOM 890 N N . THR A 1 111 ? -7.414 19.484 6.305 1 98.81 111 THR A N 1
ATOM 891 C CA . THR A 1 111 ? -6.562 18.453 5.742 1 98.81 111 THR A CA 1
ATOM 892 C C . THR A 1 111 ? -7.199 17.078 5.93 1 98.81 111 THR A C 1
ATOM 894 O O . THR A 1 111 ? -7.195 16.25 5.008 1 98.81 111 THR A O 1
ATOM 897 N N . CYS A 1 112 ? -7.754 16.797 7.145 1 98.81 112 CYS A N 1
ATOM 898 C CA . CYS A 1 112 ? -8.406 15.516 7.414 1 98.81 112 CYS A CA 1
ATOM 899 C C . CYS A 1 112 ? -9.516 15.25 6.406 1 98.81 112 CYS A C 1
ATOM 901 O O . CYS A 1 112 ? -9.688 14.117 5.945 1 98.81 112 CYS A O 1
ATOM 903 N N . ILE A 1 113 ? -10.164 16.281 6.039 1 97.94 113 ILE A N 1
ATOM 904 C CA . ILE A 1 113 ? -11.281 16.141 5.105 1 97.94 113 ILE A CA 1
ATOM 905 C C . ILE A 1 113 ? -10.75 15.938 3.689 1 97.94 113 ILE A C 1
ATOM 907 O O . ILE A 1 113 ? -11.125 14.977 3.014 1 97.94 113 ILE A O 1
ATOM 911 N N . ARG A 1 114 ? -9.859 16.797 3.236 1 98.19 114 ARG A N 1
ATOM 912 C CA . ARG A 1 114 ? -9.367 16.766 1.861 1 98.19 114 ARG A CA 1
ATOM 913 C C . ARG A 1 114 ? -8.672 15.438 1.557 1 98.19 114 ARG A C 1
ATOM 915 O O . ARG A 1 114 ? -8.906 14.836 0.506 1 98.19 114 ARG A O 1
ATOM 922 N N . LEU A 1 115 ? -7.879 14.961 2.51 1 98.31 115 LEU A N 1
ATOM 923 C CA . LEU A 1 115 ? -7.102 13.75 2.27 1 98.31 115 LEU A CA 1
ATOM 924 C C . LEU A 1 115 ? -7.852 12.516 2.771 1 98.31 115 LEU A C 1
ATOM 926 O O . LEU A 1 115 ? -7.391 11.391 2.58 1 98.31 115 LEU A O 1
ATOM 930 N N . ASP A 1 116 ? -9.016 12.75 3.449 1 97.94 116 ASP A N 1
ATOM 931 C CA . ASP A 1 116 ? -9.758 11.656 4.062 1 97.94 116 ASP A CA 1
ATOM 932 C C . ASP A 1 116 ? -8.844 10.773 4.914 1 97.94 116 ASP A C 1
ATOM 934 O O . ASP A 1 116 ? -8.781 9.562 4.707 1 97.94 116 ASP A O 1
ATOM 938 N N . LEU A 1 117 ? -8.227 11.375 5.898 1 98.62 117 LEU A N 1
ATOM 939 C CA . LEU A 1 117 ? -7.148 10.742 6.652 1 98.62 117 LEU A CA 1
ATOM 940 C C . LEU A 1 117 ? -7.664 9.523 7.418 1 98.62 117 LEU A C 1
ATOM 942 O O . LEU A 1 117 ? -6.875 8.695 7.875 1 98.62 117 LEU A O 1
ATOM 946 N N . ASN A 1 118 ? -8.969 9.398 7.57 1 98.44 118 ASN A N 1
ATOM 947 C CA . ASN A 1 118 ? -9.523 8.273 8.312 1 98.44 118 ASN A CA 1
ATOM 948 C C . ASN A 1 118 ? -10.289 7.324 7.391 1 98.44 118 ASN A C 1
ATOM 950 O O . ASN A 1 118 ? -10.953 6.398 7.859 1 98.44 118 ASN A O 1
ATOM 954 N N . ASP A 1 119 ? -10.234 7.59 6.082 1 97.19 119 ASP A N 1
ATOM 955 C CA . ASP A 1 119 ? -10.812 6.727 5.059 1 97.19 119 ASP A CA 1
ATOM 956 C C . ASP A 1 119 ? -12.289 6.457 5.34 1 97.19 119 ASP A C 1
ATOM 958 O O . ASP A 1 119 ? -12.727 5.305 5.344 1 97.19 119 ASP A O 1
ATOM 962 N N . THR A 1 120 ? -13.047 7.562 5.504 1 95.62 120 THR A N 1
ATOM 963 C CA . THR A 1 120 ? -14.438 7.484 5.949 1 95.62 120 THR A CA 1
ATOM 964 C C . THR A 1 120 ? -15.359 7.148 4.781 1 95.62 120 THR A C 1
ATOM 966 O O . THR A 1 120 ? -16.547 6.91 4.973 1 95.62 120 THR A O 1
ATOM 969 N N . ARG A 1 121 ? -14.914 7.031 3.604 1 91.75 121 ARG A N 1
ATOM 970 C CA . ARG A 1 121 ? -15.703 6.645 2.436 1 91.75 121 ARG A CA 1
ATOM 971 C C . ARG A 1 121 ? -16.031 5.156 2.461 1 91.75 121 ARG A C 1
ATOM 973 O O . ARG A 1 121 ? -16.891 4.691 1.715 1 91.75 121 ARG A O 1
ATOM 980 N N . TYR A 1 122 ? -15.352 4.414 3.25 1 91.88 122 TYR A N 1
ATOM 981 C CA . TYR A 1 122 ? -15.555 2.975 3.383 1 91.88 122 TYR A CA 1
ATOM 982 C C . TYR A 1 122 ? -16.016 2.615 4.789 1 91.88 122 TYR A C 1
ATOM 984 O O . TYR A 1 122 ? -15.75 3.352 5.742 1 91.88 122 TYR A O 1
ATOM 992 N N . PRO A 1 123 ? -16.75 1.45 4.906 1 92.69 123 PRO A N 1
ATOM 993 C CA . PRO A 1 123 ? -17.016 0.979 6.27 1 92.69 123 PRO A CA 1
ATOM 994 C C . PRO A 1 123 ? -15.727 0.746 7.066 1 92.69 123 PRO A C 1
ATOM 996 O O . PRO A 1 123 ? -14.695 0.403 6.492 1 92.69 123 PRO A O 1
ATOM 999 N N . GLU A 1 124 ? -15.812 0.966 8.383 1 93.19 124 GLU A N 1
ATOM 1000 C CA . GLU A 1 124 ? -14.648 0.886 9.258 1 93.19 124 GLU A CA 1
ATOM 1001 C C . GLU A 1 124 ? -13.867 -0.405 9.023 1 93.19 124 GLU A C 1
ATOM 1003 O O . GLU A 1 124 ? -12.641 -0.392 8.977 1 93.19 124 GLU A O 1
ATOM 1008 N N . GLU A 1 125 ? -14.578 -1.496 8.797 1 90.69 125 GLU A N 1
ATOM 1009 C CA . GLU A 1 125 ? -13.953 -2.809 8.672 1 90.69 125 GLU A CA 1
ATOM 1010 C C . GLU A 1 125 ? -13.18 -2.934 7.367 1 90.69 125 GLU A C 1
ATOM 1012 O O . GLU A 1 125 ? -12.375 -3.85 7.203 1 90.69 125 GLU A O 1
ATOM 1017 N N . ASP A 1 126 ? -13.406 -1.98 6.41 1 90.5 126 ASP A N 1
ATOM 1018 C CA . ASP A 1 126 ? -12.742 -2.004 5.105 1 90.5 126 ASP A CA 1
ATOM 1019 C C . ASP A 1 126 ? -11.922 -0.739 4.887 1 90.5 126 ASP A C 1
ATOM 1021 O O . ASP A 1 126 ? -11.641 -0.362 3.746 1 90.5 126 ASP A O 1
ATOM 1025 N N . SER A 1 127 ? -11.672 -0.062 6 1 95.44 127 SER A N 1
ATOM 1026 C CA . SER A 1 127 ? -10.977 1.216 5.895 1 95.44 127 SER A CA 1
ATOM 1027 C C . SER A 1 127 ? -9.625 1.165 6.594 1 95.44 127 SER A C 1
ATOM 1029 O O . SER A 1 127 ? -9.281 0.165 7.23 1 95.44 127 SER A O 1
ATOM 1031 N N . ILE A 1 128 ? -8.883 2.248 6.52 1 97.94 128 ILE A N 1
ATOM 1032 C CA . ILE A 1 128 ? -7.578 2.393 7.152 1 97.94 128 ILE A CA 1
ATOM 1033 C C . ILE A 1 128 ? -7.723 2.283 8.672 1 97.94 128 ILE A C 1
ATOM 1035 O O . ILE A 1 128 ? -6.762 1.948 9.367 1 97.94 128 ILE A O 1
ATOM 1039 N N . GLN A 1 129 ? -8.914 2.547 9.203 1 98.06 129 GLN A N 1
ATOM 1040 C CA . GLN A 1 129 ? -9.141 2.457 10.641 1 98.06 129 GLN A CA 1
ATOM 1041 C C . GLN A 1 129 ? -8.945 1.03 11.141 1 98.06 129 GLN A C 1
ATOM 1043 O O . GLN A 1 129 ? -8.305 0.811 12.172 1 98.06 129 GLN A O 1
ATOM 1048 N N . GLU A 1 130 ? -9.469 0.091 10.383 1 97.06 130 GLU A N 1
ATOM 1049 C CA . GLU A 1 130 ? -9.25 -1.306 10.75 1 97.06 130 GLU A CA 1
ATOM 1050 C C . GLU A 1 130 ? -7.777 -1.689 10.617 1 97.06 130 GLU A C 1
ATOM 1052 O O . GLU A 1 130 ? -7.238 -2.398 11.469 1 97.06 130 GLU A O 1
ATOM 1057 N N . THR A 1 131 ? -7.168 -1.259 9.57 1 97.81 131 THR A N 1
ATOM 1058 C CA . THR A 1 131 ? -5.75 -1.523 9.359 1 97.81 131 THR A CA 1
ATOM 1059 C C . THR A 1 131 ? -4.926 -1.021 10.539 1 97.81 131 THR A C 1
ATOM 1061 O O . THR A 1 131 ? -4.035 -1.723 11.023 1 97.81 131 THR A O 1
ATOM 1064 N N . ARG A 1 132 ? -5.234 0.156 11 1 98.31 132 ARG A N 1
ATOM 1065 C CA . ARG A 1 132 ? -4.527 0.754 12.125 1 98.31 132 ARG A CA 1
ATOM 1066 C C . ARG A 1 132 ? -4.699 -0.087 13.391 1 98.31 132 ARG A C 1
ATOM 1068 O O . ARG A 1 132 ? -3.785 -0.175 14.211 1 98.31 132 ARG A O 1
ATOM 1075 N N . ARG A 1 133 ? -5.883 -0.727 13.555 1 97.5 133 ARG A N 1
ATOM 1076 C CA . ARG A 1 133 ? -6.086 -1.63 14.688 1 97.5 133 ARG A CA 1
ATOM 1077 C C . ARG A 1 133 ? -5.086 -2.783 14.648 1 97.5 133 ARG A C 1
ATOM 1079 O O . ARG A 1 133 ? -4.527 -3.16 15.68 1 97.5 133 ARG A O 1
ATOM 1086 N N . PHE A 1 134 ? -4.84 -3.293 13.492 1 97.19 134 PHE A N 1
ATOM 1087 C CA . PHE A 1 134 ? -3.887 -4.387 13.352 1 97.19 134 PHE A CA 1
ATOM 1088 C C . PHE A 1 134 ? -2.461 -3.891 13.562 1 97.19 134 PHE A C 1
ATOM 1090 O O . PHE A 1 134 ? -1.637 -4.59 14.148 1 97.19 134 PHE A O 1
ATOM 1097 N N . TRP A 1 135 ? -2.205 -2.662 13.094 1 97.69 135 TRP A N 1
ATOM 1098 C CA . TRP A 1 135 ? -0.86 -2.113 13.219 1 97.69 135 TRP A CA 1
ATOM 1099 C C . TRP A 1 135 ? -0.488 -1.918 14.688 1 97.69 135 TRP A C 1
ATOM 1101 O O . TRP A 1 135 ? 0.685 -2.02 15.055 1 97.69 135 TRP A O 1
ATOM 1111 N N . LEU A 1 136 ? -1.48 -1.708 15.531 1 96.75 136 LEU A N 1
ATOM 1112 C CA . LEU A 1 136 ? -1.224 -1.559 16.953 1 96.75 136 LEU A CA 1
ATOM 1113 C C . LEU A 1 136 ? -0.471 -2.768 17.5 1 96.75 136 LEU A C 1
ATOM 1115 O O . LEU A 1 136 ? 0.397 -2.625 18.375 1 96.75 136 LEU A O 1
ATOM 1119 N N . LYS A 1 137 ? -0.722 -3.908 16.984 1 95.75 137 LYS A N 1
ATOM 1120 C CA . LYS A 1 137 ? -0.146 -5.156 17.484 1 95.75 137 LYS A CA 1
ATOM 1121 C C . LYS A 1 137 ? 1.343 -5.238 17.156 1 95.75 137 LYS A C 1
ATOM 1123 O O . LYS A 1 137 ? 2.074 -6.023 17.766 1 95.75 137 LYS A O 1
ATOM 1128 N N . THR A 1 138 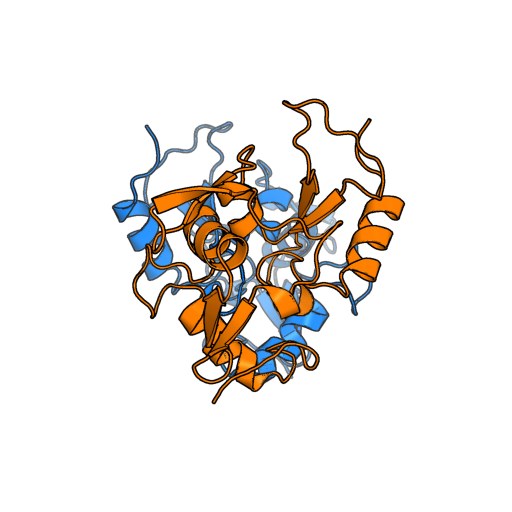? 1.811 -4.418 16.234 1 95.44 138 THR A N 1
ATOM 1129 C CA . THR A 1 138 ? 3.184 -4.531 15.758 1 95.44 138 THR A CA 1
ATOM 1130 C C . THR A 1 138 ? 4.125 -3.682 16.609 1 95.44 138 THR A C 1
ATOM 1132 O O . THR A 1 138 ? 5.344 -3.861 16.562 1 95.44 138 THR A O 1
ATOM 1135 N N . GLY A 1 139 ? 3.508 -2.686 17.266 1 93.06 139 GLY A N 1
ATOM 1136 C CA . GLY A 1 139 ? 4.309 -1.775 18.062 1 93.06 139 GLY A CA 1
ATOM 1137 C C . GLY A 1 139 ? 4.887 -0.625 17.266 1 93.06 139 GLY A C 1
ATOM 1138 O O . GLY A 1 139 ? 5.555 0.249 17.812 1 93.06 139 GLY A O 1
ATOM 1139 N N . LEU A 1 140 ? 4.621 -0.54 16 1 94.12 140 LEU A N 1
ATOM 1140 C CA . LEU A 1 140 ? 5.199 0.492 15.148 1 94.12 140 LEU A CA 1
ATOM 1141 C C . LEU A 1 140 ? 4.176 1.583 14.852 1 94.12 140 LEU A C 1
ATOM 1143 O O . LEU A 1 140 ? 4.473 2.539 14.133 1 94.12 140 LEU A O 1
ATOM 1147 N N . HIS A 1 141 ? 3.023 1.394 15.398 1 96.75 141 HIS A N 1
ATOM 1148 C CA . HIS A 1 141 ? 1.937 2.35 15.219 1 96.75 141 HIS A CA 1
ATOM 1149 C C . HIS A 1 141 ? 1.205 2.605 16.531 1 96.75 141 HIS A C 1
ATOM 1151 O O . HIS A 1 141 ? 1.034 1.689 17.344 1 96.75 141 HIS A O 1
ATOM 1157 N N . PRO A 1 142 ? 0.826 3.881 16.797 1 97 142 PRO A N 1
ATOM 1158 C CA . PRO A 1 142 ? 1.213 5.074 16.031 1 97 142 PRO A CA 1
ATOM 1159 C C . PRO A 1 142 ? 2.641 5.523 16.328 1 97 142 PRO A C 1
ATOM 1161 O O . PRO A 1 142 ? 3.291 4.977 17.219 1 97 142 PRO A O 1
ATOM 1164 N N . PRO A 1 143 ? 3.18 6.453 15.531 1 96.56 143 PRO A N 1
ATOM 1165 C CA . PRO A 1 143 ? 4.527 6.93 15.844 1 96.56 143 PRO A CA 1
ATOM 1166 C C . PRO A 1 143 ? 4.66 7.43 17.281 1 96.56 143 PRO A C 1
ATOM 1168 O O . PRO A 1 143 ? 3.791 8.156 17.766 1 96.56 143 PRO A O 1
ATOM 1171 N N . ILE A 1 144 ? 5.719 7.105 17.891 1 94.38 144 ILE A N 1
ATOM 1172 C CA . ILE A 1 144 ? 5.887 7.277 19.328 1 94.38 144 ILE A CA 1
ATOM 1173 C C . ILE A 1 144 ? 5.875 8.766 19.672 1 94.38 144 ILE A C 1
ATOM 1175 O O . ILE A 1 144 ? 5.414 9.156 20.75 1 94.38 144 ILE A O 1
ATOM 1179 N N . ASP A 1 145 ? 6.258 9.617 18.781 1 95.31 145 ASP A N 1
ATOM 1180 C CA . ASP A 1 145 ? 6.395 11.039 19.062 1 95.31 145 ASP A CA 1
ATOM 1181 C C . ASP A 1 145 ? 5.094 11.789 18.781 1 95.31 145 ASP A C 1
ATOM 1183 O O . ASP A 1 145 ? 4.973 12.977 19.094 1 95.31 145 ASP A O 1
ATOM 1187 N N . ASP A 1 146 ? 4.172 11.094 18.203 1 97.81 146 ASP A N 1
ATOM 1188 C CA . ASP A 1 146 ? 2.912 11.758 17.875 1 97.81 146 ASP A CA 1
ATOM 1189 C C . ASP A 1 146 ? 2.049 11.938 19.125 1 97.81 146 ASP A C 1
ATOM 1191 O O . ASP A 1 146 ? 2.012 11.07 20 1 97.81 146 ASP A O 1
ATOM 1195 N N . PRO A 1 147 ? 1.349 13.07 19.172 1 97.81 147 PRO A N 1
ATOM 1196 C CA . PRO A 1 147 ? 0.402 13.203 20.281 1 97.81 147 PRO A CA 1
ATOM 1197 C C . PRO A 1 147 ? -0.767 12.227 20.188 1 97.81 147 PRO A C 1
ATOM 1199 O O . PRO A 1 147 ? -1.287 11.992 19.094 1 97.81 147 PRO A O 1
ATOM 1202 N N . CYS A 1 148 ? -1.136 11.602 21.25 1 96.06 148 CYS A N 1
ATOM 1203 C CA . CYS A 1 148 ? -2.24 10.656 21.344 1 96.06 148 CYS A CA 1
ATOM 1204 C C . CYS A 1 148 ? -3.125 10.953 22.547 1 96.06 148 CYS A C 1
ATOM 1206 O O . CYS A 1 148 ? -2.625 11.195 23.641 1 96.06 148 CYS A O 1
ATOM 1208 N N . LYS A 1 149 ? -4.324 11.102 22.297 1 89.81 149 LYS A N 1
ATOM 1209 C CA . LYS A 1 149 ? -5.281 11.305 23.391 1 89.81 149 LYS A CA 1
ATOM 1210 C C . LYS A 1 149 ? -6.133 10.062 23.609 1 89.81 149 LYS A C 1
ATOM 1212 O O . LYS A 1 149 ? -6.711 9.516 22.672 1 89.81 149 LYS A O 1
ATOM 1217 N N . ASN A 1 150 ? -5.93 9.336 24.75 1 74.75 150 ASN A N 1
ATOM 1218 C CA . ASN A 1 150 ? -6.699 8.148 25.109 1 74.75 150 ASN A CA 1
ATOM 1219 C C . ASN A 1 150 ? -8.172 8.477 25.312 1 74.75 150 ASN A C 1
ATOM 1221 O O . ASN A 1 150 ? -8.508 9.578 25.766 1 74.75 150 ASN A O 1
ATOM 1225 N N . MET B 1 1 ? -15.445 0.986 -20.516 1 63.5 1 MET B N 1
ATOM 1226 C CA . MET B 1 1 ? -16.094 1.472 -19.297 1 63.5 1 MET B CA 1
ATOM 1227 C C . MET B 1 1 ? -15.266 1.114 -18.062 1 63.5 1 MET B C 1
ATOM 1229 O O . MET B 1 1 ? -14.625 0.064 -18.031 1 63.5 1 MET B O 1
ATOM 1233 N N . PRO B 1 2 ? -15.195 1.949 -17.125 1 83.5 2 PRO B N 1
ATOM 1234 C CA . PRO B 1 2 ? -14.453 1.604 -15.914 1 83.5 2 PRO B CA 1
ATOM 1235 C C . PRO B 1 2 ? -15.07 0.433 -15.156 1 83.5 2 PRO B C 1
ATOM 1237 O O . PRO B 1 2 ? -16.281 0.207 -15.234 1 83.5 2 PRO B O 1
ATOM 1240 N N . ILE B 1 3 ? -14.203 -0.486 -14.633 1 89.88 3 ILE B N 1
ATOM 1241 C CA . ILE B 1 3 ? -14.68 -1.578 -13.789 1 89.88 3 ILE B CA 1
ATOM 1242 C C . ILE B 1 3 ? -15.508 -1.017 -12.633 1 89.88 3 ILE B C 1
ATOM 1244 O O . ILE B 1 3 ? -15.07 -0.102 -11.93 1 89.88 3 ILE B O 1
ATOM 1248 N N . SER B 1 4 ? -16.75 -1.499 -12.461 1 93.62 4 SER B N 1
ATOM 1249 C CA . SER B 1 4 ? -17.688 -0.963 -11.469 1 93.62 4 SER B CA 1
ATOM 1250 C C . SER B 1 4 ? -17.203 -1.24 -10.055 1 93.62 4 SER B C 1
ATOM 1252 O O . SER B 1 4 ? -16.453 -2.195 -9.82 1 93.62 4 SER B O 1
ATOM 1254 N N . GLU B 1 5 ? -17.656 -0.418 -9.094 1 91.94 5 GLU B N 1
ATOM 1255 C CA . GLU B 1 5 ? -17.297 -0.61 -7.688 1 91.94 5 GLU B CA 1
ATOM 1256 C C . GLU B 1 5 ? -17.828 -1.942 -7.164 1 91.94 5 GLU B C 1
ATOM 1258 O O . GLU B 1 5 ? -17.188 -2.588 -6.332 1 91.94 5 GLU B O 1
ATOM 1263 N N . ASP B 1 6 ? -18.984 -2.32 -7.633 1 94 6 ASP B N 1
ATOM 1264 C CA . ASP B 1 6 ? -19.547 -3.602 -7.23 1 94 6 ASP B CA 1
ATOM 1265 C C . ASP B 1 6 ? -18.672 -4.762 -7.684 1 94 6 ASP B C 1
ATOM 1267 O O . ASP B 1 6 ? -18.469 -5.723 -6.938 1 94 6 ASP B O 1
ATOM 1271 N N . LEU B 1 7 ? -18.281 -4.699 -8.922 1 96.44 7 LEU B N 1
ATOM 1272 C CA . LEU B 1 7 ? -17.406 -5.742 -9.445 1 96.44 7 LEU B CA 1
ATOM 1273 C C . LEU B 1 7 ? -16.078 -5.773 -8.688 1 96.44 7 LEU B C 1
ATOM 1275 O O . LEU B 1 7 ? -15.578 -6.852 -8.359 1 96.44 7 LEU B O 1
ATOM 1279 N N . LYS B 1 8 ? -15.516 -4.605 -8.391 1 95.94 8 LYS B N 1
ATOM 1280 C CA . LYS B 1 8 ? -14.289 -4.527 -7.605 1 95.94 8 LYS B CA 1
ATOM 1281 C C . LYS B 1 8 ? -14.461 -5.199 -6.242 1 95.94 8 LYS B C 1
ATOM 1283 O O . LYS B 1 8 ? -13.594 -5.961 -5.809 1 95.94 8 LYS B O 1
ATOM 1288 N N . GLN B 1 9 ? -15.578 -4.914 -5.582 1 94.75 9 GLN B N 1
ATOM 1289 C CA . GLN B 1 9 ? -15.836 -5.496 -4.273 1 94.75 9 GLN B CA 1
ATOM 1290 C C . GLN B 1 9 ? -15.984 -7.012 -4.363 1 94.75 9 GLN B C 1
ATOM 1292 O O . GLN B 1 9 ? -15.516 -7.742 -3.486 1 94.75 9 GLN B O 1
ATOM 1297 N N . ALA B 1 10 ? -16.609 -7.484 -5.434 1 97.69 10 ALA B N 1
ATOM 1298 C CA . ALA B 1 10 ? -16.75 -8.922 -5.637 1 97.69 10 ALA B CA 1
ATOM 1299 C C . ALA B 1 10 ? -15.398 -9.602 -5.801 1 97.69 10 ALA B C 1
ATOM 1301 O O . ALA B 1 10 ? -15.18 -10.695 -5.285 1 97.69 10 ALA B O 1
ATOM 1302 N N . ILE B 1 11 ? -14.523 -8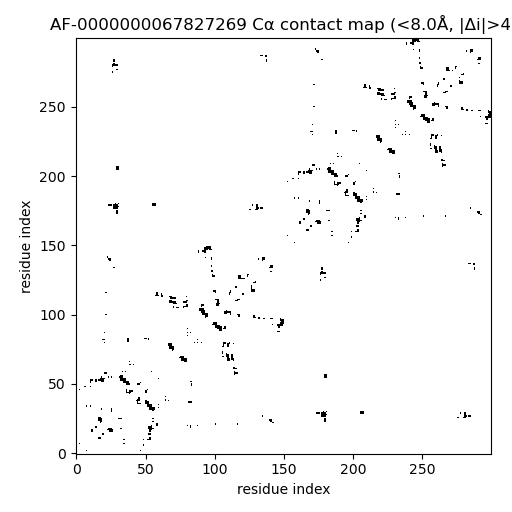.938 -6.512 1 98.06 11 ILE B N 1
ATOM 1303 C CA . ILE B 1 11 ? -13.18 -9.461 -6.73 1 98.06 11 ILE B CA 1
ATOM 1304 C C . ILE B 1 11 ? -12.422 -9.516 -5.406 1 98.06 11 ILE B C 1
ATOM 1306 O O . ILE B 1 11 ? -11.758 -10.508 -5.102 1 98.06 11 ILE B O 1
ATOM 1310 N N . ARG B 1 12 ? -12.523 -8.516 -4.578 1 97.19 12 ARG B N 1
ATOM 1311 C CA . ARG B 1 12 ? -11.875 -8.461 -3.271 1 97.19 12 ARG B CA 1
ATOM 1312 C C . ARG B 1 12 ? -12.383 -9.57 -2.361 1 97.19 12 ARG B C 1
ATOM 1314 O O . ARG B 1 12 ? -11.594 -10.234 -1.675 1 97.19 12 ARG B O 1
ATOM 1321 N N . GLN B 1 13 ? -13.641 -9.773 -2.412 1 96.81 13 GLN B N 1
ATOM 1322 C CA . GLN B 1 13 ? -14.242 -10.812 -1.587 1 96.81 13 GLN B CA 1
ATOM 1323 C C . GLN B 1 13 ? -13.773 -12.195 -2.025 1 96.81 13 GLN B C 1
ATOM 1325 O O . GLN B 1 13 ? -13.422 -13.031 -1.191 1 96.81 13 GLN B O 1
ATOM 1330 N N . ARG B 1 14 ? -13.805 -12.406 -3.338 1 97.88 14 ARG B N 1
ATOM 1331 C CA . ARG B 1 14 ? -13.336 -13.695 -3.844 1 97.88 14 ARG B CA 1
ATOM 1332 C C . ARG B 1 14 ? -11.898 -13.961 -3.406 1 97.88 14 ARG B C 1
ATOM 1334 O O . ARG B 1 14 ? -11.555 -15.094 -3.064 1 97.88 14 ARG B O 1
ATOM 1341 N N . ALA B 1 15 ? -11.094 -12.883 -3.43 1 98 15 ALA B N 1
ATOM 1342 C CA . ALA B 1 15 ? -9.672 -12.992 -3.113 1 98 15 ALA B CA 1
ATOM 1343 C C . ALA B 1 15 ? -9.445 -13.031 -1.604 1 98 15 ALA B C 1
ATOM 1345 O O . ALA B 1 15 ? -8.305 -13.125 -1.142 1 98 15 ALA B O 1
ATOM 1346 N N . ARG B 1 16 ? -10.508 -12.891 -0.833 1 97.06 16 ARG B N 1
ATOM 1347 C CA . ARG B 1 16 ? -10.438 -12.828 0.624 1 97.06 16 ARG B CA 1
ATOM 1348 C C . ARG B 1 16 ? -9.531 -11.688 1.079 1 97.06 16 ARG B C 1
ATOM 1350 O O . ARG B 1 16 ? -8.805 -11.828 2.068 1 97.06 16 ARG B O 1
ATOM 1357 N N . TYR B 1 17 ? -9.375 -10.656 0.265 1 96.75 17 TYR B N 1
ATOM 1358 C CA . TYR B 1 17 ? -8.68 -9.406 0.547 1 96.75 17 TYR B CA 1
ATOM 1359 C C . TYR B 1 17 ? -7.172 -9.617 0.622 1 96.75 17 TYR B C 1
ATOM 1361 O O . TYR B 1 17 ? -6.484 -8.977 1.416 1 96.75 17 TYR B O 1
ATOM 1369 N N . ILE B 1 18 ? -6.723 -10.578 -0.089 1 98.25 18 ILE B N 1
ATOM 1370 C CA . ILE B 1 18 ? -5.277 -10.734 -0.232 1 98.25 18 ILE B CA 1
ATOM 1371 C C . ILE B 1 18 ? -4.895 -10.656 -1.708 1 98.25 18 ILE B C 1
ATOM 1373 O O . ILE B 1 18 ? -5.703 -10.977 -2.582 1 98.25 18 ILE B O 1
ATOM 1377 N N . CYS B 1 19 ? -3.734 -10.141 -2.018 1 98.75 19 CYS B N 1
ATOM 1378 C CA . CYS B 1 19 ? -3.211 -10.211 -3.379 1 98.75 19 CYS B CA 1
ATOM 1379 C C . CYS B 1 19 ? -3.238 -11.648 -3.9 1 98.75 19 CYS B C 1
ATOM 1381 O O . CYS B 1 19 ? -2.746 -12.562 -3.238 1 98.75 19 CYS B O 1
ATOM 1383 N N . GLU B 1 20 ? -3.707 -11.82 -5.074 1 98.81 20 GLU B N 1
ATOM 1384 C CA . GLU B 1 20 ? -3.914 -13.188 -5.535 1 98.81 20 GLU B CA 1
ATOM 1385 C C . GLU B 1 20 ? -2.635 -13.766 -6.129 1 98.81 20 GLU B C 1
ATOM 1387 O O . GLU B 1 20 ? -2.592 -14.945 -6.496 1 98.81 20 GLU B O 1
ATOM 1392 N N . TYR B 1 21 ? -1.542 -12.945 -6.105 1 98.75 21 TYR B N 1
ATOM 1393 C CA . TYR B 1 21 ? -0.247 -13.422 -6.578 1 98.75 21 TYR B CA 1
ATOM 1394 C C . TYR B 1 21 ? 0.694 -13.695 -5.41 1 98.75 21 TYR B C 1
ATOM 1396 O O . TYR B 1 21 ? 1.199 -14.805 -5.254 1 98.75 21 TYR B O 1
ATOM 1404 N N . CYS B 1 22 ? 0.883 -12.703 -4.559 1 98.75 22 CYS B N 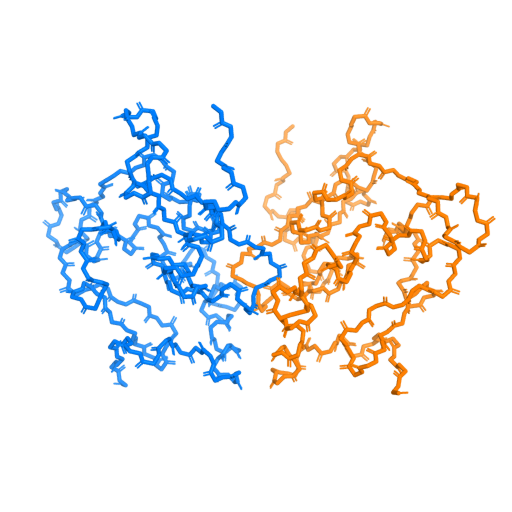1
ATOM 1405 C CA . CYS B 1 22 ? 1.882 -12.859 -3.506 1 98.75 22 CYS B CA 1
ATOM 1406 C C . CYS B 1 22 ? 1.218 -13.086 -2.154 1 98.75 22 CYS B C 1
ATOM 1408 O O . CYS B 1 22 ? 1.898 -13.344 -1.16 1 98.75 22 CYS B O 1
ATOM 1410 N N . HIS B 1 23 ? -0.058 -12.898 -2.025 1 98.69 23 HIS B N 1
ATOM 1411 C CA . HIS B 1 23 ? -0.887 -13.18 -0.859 1 98.69 23 HIS B CA 1
ATOM 1412 C C . HIS B 1 23 ? -0.609 -12.188 0.264 1 98.69 23 HIS B C 1
ATOM 1414 O O . HIS B 1 23 ? -0.864 -12.477 1.435 1 98.69 23 HIS B O 1
ATOM 1420 N N . SER B 1 24 ? -0.03 -10.984 -0.097 1 98.31 24 SER B N 1
ATOM 1421 C CA . SER B 1 24 ? -0.02 -9.891 0.865 1 98.31 24 SER B CA 1
ATOM 1422 C C . SER B 1 24 ? -1.437 -9.492 1.266 1 98.31 24 SER B C 1
ATOM 1424 O O . SER B 1 24 ? -2.334 -9.445 0.422 1 98.31 24 SER B O 1
ATOM 1426 N N . PRO B 1 25 ? -1.629 -9.164 2.492 1 98 25 PRO B N 1
ATOM 1427 C CA . PRO B 1 25 ? -2.969 -8.812 2.965 1 98 25 PRO B CA 1
ATOM 1428 C C . PRO B 1 25 ? -3.301 -7.336 2.74 1 98 25 PRO B C 1
ATOM 1430 O O . PRO B 1 25 ? -2.582 -6.457 3.225 1 98 25 PRO B O 1
ATOM 1433 N N . GLU B 1 26 ? -4.41 -7.121 2.057 1 97.19 26 GLU B N 1
ATOM 1434 C CA . GLU B 1 26 ? -4.875 -5.754 1.856 1 97.19 26 GLU B CA 1
ATOM 1435 C C . GLU B 1 26 ? -5.238 -5.094 3.184 1 97.19 26 GLU B C 1
ATOM 1437 O O . GLU B 1 26 ? -4.965 -3.91 3.389 1 97.19 26 GLU B O 1
ATOM 1442 N N . ARG B 1 27 ? -5.727 -5.895 4.09 1 95.62 27 ARG B N 1
ATOM 1443 C CA . ARG B 1 27 ? -6.219 -5.387 5.367 1 95.62 27 ARG B CA 1
ATOM 1444 C C . ARG B 1 27 ? -5.074 -4.859 6.227 1 95.62 27 ARG B C 1
ATOM 1446 O O . ARG B 1 27 ? -5.305 -4.145 7.207 1 95.62 27 ARG B O 1
ATOM 1453 N N . LEU B 1 28 ? -3.881 -5.188 5.918 1 97.44 28 LEU B N 1
ATOM 1454 C CA . LEU B 1 28 ? -2.729 -4.746 6.699 1 97.44 28 LEU B CA 1
ATOM 1455 C C . LEU B 1 28 ? -1.944 -3.674 5.945 1 97.44 28 LEU B C 1
ATOM 1457 O O . LEU B 1 28 ? -0.895 -3.227 6.414 1 97.44 28 LEU B O 1
ATOM 1461 N N . SER B 1 29 ? -2.471 -3.248 4.785 1 97.75 29 SER B N 1
ATOM 1462 C CA . SER B 1 29 ? -1.75 -2.312 3.926 1 97.75 29 SER B CA 1
ATOM 1463 C C . SER B 1 29 ? -2.359 -0.917 3.994 1 97.75 29 SER B C 1
ATOM 1465 O O . SER B 1 29 ? -3.574 -0.77 4.137 1 97.75 29 SER B O 1
ATOM 1467 N N . ALA B 1 30 ? -1.476 0.053 3.848 1 96.94 30 ALA B N 1
ATOM 1468 C CA . ALA B 1 30 ? -1.951 1.434 3.896 1 96.94 30 ALA B CA 1
ATOM 1469 C C . ALA B 1 30 ? -2.859 1.743 2.711 1 96.94 30 ALA B C 1
ATOM 1471 O O . ALA B 1 30 ? -3.77 2.568 2.816 1 96.94 30 ALA B O 1
ATOM 1472 N N . ASN B 1 31 ? -2.564 1.037 1.609 1 94.06 31 ASN B N 1
ATOM 1473 C CA . ASN B 1 31 ? -3.311 1.315 0.387 1 94.06 31 ASN B CA 1
ATOM 1474 C C . ASN B 1 31 ? -4.152 0.116 -0.039 1 94.06 31 ASN B C 1
ATOM 1476 O O . ASN B 1 31 ? -3.752 -1.032 0.157 1 94.06 31 ASN B O 1
ATOM 1480 N N . ARG B 1 32 ? -5.285 0.499 -0.669 1 93.06 32 ARG B N 1
ATOM 1481 C CA . ARG B 1 32 ? -6.105 -0.545 -1.279 1 93.06 32 ARG B CA 1
ATOM 1482 C C . ARG B 1 32 ? -5.387 -1.181 -2.465 1 93.06 32 ARG B C 1
ATOM 1484 O O . ARG B 1 32 ? -4.609 -0.518 -3.154 1 93.06 32 ARG B O 1
ATOM 1491 N N . PHE B 1 33 ? -5.676 -2.41 -2.629 1 97.06 33 PHE B N 1
ATOM 1492 C CA . PHE B 1 33 ? -5.07 -3.127 -3.744 1 97.06 33 PHE B CA 1
ATOM 1493 C C . PHE B 1 33 ? -5.762 -2.768 -5.055 1 97.06 33 PHE B C 1
ATOM 1495 O O . PHE B 1 33 ? -6.727 -2.002 -5.066 1 97.06 33 PHE B O 1
ATOM 1502 N N . THR B 1 34 ? -5.199 -3.227 -6.137 1 95.38 34 THR B N 1
ATOM 1503 C CA . THR B 1 34 ? -5.652 -2.896 -7.48 1 95.38 34 THR B CA 1
ATOM 1504 C C . THR B 1 34 ? -6.324 -4.102 -8.141 1 95.38 34 THR B C 1
ATOM 1506 O O . THR B 1 34 ? -6.191 -5.227 -7.656 1 95.38 34 THR B O 1
ATOM 1509 N N . ILE B 1 35 ? -7.121 -3.795 -9.141 1 97.38 35 ILE B N 1
ATOM 1510 C CA . ILE B 1 35 ? -7.684 -4.852 -9.969 1 97.38 35 ILE B CA 1
ATOM 1511 C C . ILE B 1 35 ? -6.793 -5.086 -11.188 1 97.38 35 ILE B C 1
ATOM 1513 O O . ILE B 1 35 ? -6.508 -4.152 -11.945 1 97.38 35 ILE B O 1
ATOM 1517 N N . ASP B 1 36 ? -6.312 -6.289 -11.305 1 97.44 36 ASP B N 1
ATOM 1518 C CA . ASP B 1 36 ? -5.418 -6.688 -12.383 1 97.44 36 ASP B CA 1
ATOM 1519 C C . ASP B 1 36 ? -6.156 -7.516 -13.438 1 97.44 36 ASP B C 1
ATOM 1521 O O . ASP B 1 36 ? -6.996 -8.352 -13.094 1 97.44 36 ASP B O 1
ATOM 1525 N N . HIS B 1 37 ? -5.879 -7.184 -14.703 1 97.62 37 HIS B N 1
ATOM 1526 C CA . HIS B 1 37 ? -6.297 -8.07 -15.789 1 97.62 37 HIS B CA 1
ATOM 1527 C C . HIS B 1 37 ? -5.32 -9.227 -15.961 1 97.62 37 HIS B C 1
ATOM 1529 O O . HIS B 1 37 ? -4.184 -9.023 -16.391 1 97.62 37 HIS B O 1
ATOM 1535 N N . VAL B 1 38 ? -5.773 -10.445 -15.734 1 97.5 38 VAL B N 1
ATOM 1536 C CA . VAL B 1 38 ? -4.91 -11.625 -15.812 1 97.5 38 VAL B CA 1
ATOM 1537 C C . VAL B 1 38 ? -4.371 -11.773 -17.234 1 97.5 38 VAL B C 1
ATOM 1539 O O . VAL B 1 38 ? -3.172 -11.992 -17.422 1 97.5 38 VAL B O 1
ATOM 1542 N N . ILE B 1 39 ? -5.293 -11.758 -18.141 1 96.38 39 ILE B N 1
ATOM 1543 C CA . ILE B 1 39 ? -4.898 -11.477 -19.516 1 96.38 39 ILE B CA 1
ATOM 1544 C C . ILE B 1 39 ? -4.949 -9.977 -19.766 1 96.38 39 ILE B C 1
ATOM 1546 O O . ILE B 1 39 ? -6.02 -9.367 -19.719 1 96.38 39 ILE B O 1
ATOM 1550 N N . PRO B 1 40 ? -3.783 -9.414 -20.094 1 96.44 40 PRO B N 1
ATOM 1551 C CA . PRO B 1 40 ? -3.758 -7.957 -20.25 1 96.44 40 PRO B CA 1
ATOM 1552 C C . PRO B 1 40 ? -4.68 -7.465 -21.359 1 96.44 40 PRO B C 1
ATOM 1554 O O . PRO B 1 40 ? -4.844 -8.141 -22.375 1 96.44 40 PRO B O 1
ATOM 1557 N N . LYS B 1 41 ? -5.277 -6.254 -21.109 1 94.88 41 LYS B N 1
ATOM 1558 C CA . LYS B 1 41 ? -6.121 -5.656 -22.141 1 94.88 41 LYS B CA 1
ATOM 1559 C C . LYS B 1 41 ? -5.367 -5.527 -23.469 1 94.88 41 LYS B C 1
ATOM 1561 O O . LYS B 1 41 ? -5.941 -5.727 -24.531 1 94.88 41 LYS B O 1
ATOM 1566 N N . SER B 1 42 ? -4.129 -5.16 -23.391 1 94.44 42 SER B N 1
ATOM 1567 C CA . SER B 1 42 ? -3.283 -5.004 -24.562 1 94.44 42 SER B CA 1
ATOM 1568 C C . SER B 1 42 ? -3.186 -6.309 -25.344 1 94.44 42 SER B C 1
ATOM 1570 O O . SER B 1 42 ? -2.805 -6.305 -26.516 1 94.44 42 SER B O 1
ATOM 1572 N N . LEU B 1 43 ? -3.506 -7.434 -24.719 1 94.62 43 LEU B N 1
ATOM 1573 C CA . LEU B 1 43 ? -3.455 -8.742 -25.359 1 94.62 43 LEU B CA 1
ATOM 1574 C C . LEU B 1 43 ? -4.859 -9.305 -25.562 1 94.62 43 LEU B C 1
ATOM 1576 O O . LEU B 1 43 ? -5.031 -10.516 -25.719 1 94.62 43 LEU B O 1
ATOM 1580 N N . GLY B 1 44 ? -5.848 -8.438 -25.438 1 9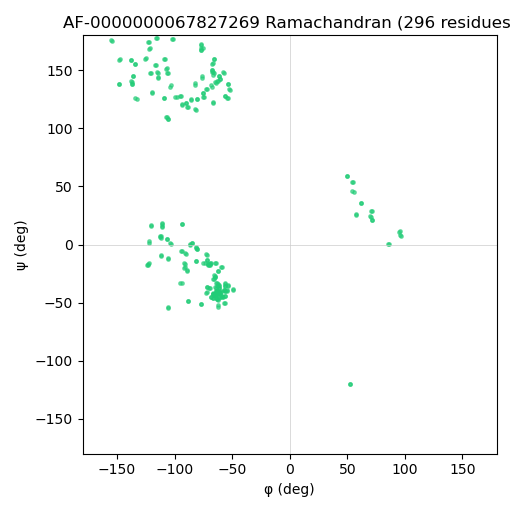4.94 44 GLY B N 1
ATOM 1581 C CA . GLY B 1 44 ? -7.215 -8.828 -25.734 1 94.94 44 GLY B CA 1
ATOM 1582 C C . GLY B 1 44 ? -8 -9.242 -24.516 1 94.94 44 GLY B C 1
ATOM 1583 O O . GLY B 1 44 ? -9.102 -9.789 -24.625 1 94.94 44 GLY B O 1
ATOM 1584 N N . GLY B 1 45 ? -7.438 -9.047 -23.375 1 94.5 45 GLY B N 1
ATOM 1585 C CA . GLY B 1 45 ? -8.148 -9.398 -22.156 1 94.5 45 GLY B CA 1
ATOM 1586 C C . GLY B 1 45 ? -9.375 -8.539 -21.906 1 94.5 45 GLY B C 1
ATOM 1587 O O . GLY B 1 45 ? -9.375 -7.344 -22.203 1 94.5 45 GLY B O 1
ATOM 1588 N N . SER B 1 46 ? -10.406 -9.141 -21.312 1 95.19 46 SER B N 1
ATOM 1589 C CA . SER B 1 46 ? -11.664 -8.445 -21.047 1 95.19 46 SER B CA 1
ATOM 1590 C C . SER B 1 46 ? -11.766 -8.008 -19.594 1 95.19 46 SER B C 1
ATOM 1592 O O . SER B 1 46 ? -10.898 -8.328 -18.781 1 95.19 46 SER B O 1
ATOM 1594 N N . ASP B 1 47 ? -12.859 -7.309 -19.281 1 96.56 47 ASP B N 1
ATOM 1595 C CA . ASP B 1 47 ? -13.172 -6.895 -17.906 1 96.56 47 ASP B CA 1
ATOM 1596 C C . ASP B 1 47 ? -14.078 -7.914 -17.219 1 96.56 47 ASP B C 1
ATOM 1598 O O . ASP B 1 47 ? -14.734 -7.598 -16.234 1 96.56 47 ASP B O 1
ATOM 1602 N N . ALA B 1 48 ? -14.07 -9.102 -17.859 1 96.5 48 ALA B N 1
ATOM 1603 C CA . ALA B 1 48 ? -14.906 -10.148 -17.25 1 96.5 48 ALA B CA 1
ATOM 1604 C C . ALA B 1 48 ? -14.352 -10.57 -15.898 1 96.5 48 ALA B C 1
ATOM 1606 O O . ALA B 1 48 ? -13.133 -10.617 -15.703 1 96.5 48 ALA B O 1
ATOM 1607 N N . PHE B 1 49 ? -15.219 -11 -14.984 1 97.69 49 PHE B N 1
ATOM 1608 C CA . PHE B 1 49 ? -14.922 -11.391 -13.617 1 97.69 49 PHE B CA 1
ATOM 1609 C C . PHE B 1 49 ? -13.828 -12.453 -13.586 1 97.69 49 PHE B C 1
ATOM 1611 O O . PHE B 1 49 ? -12.945 -12.414 -12.727 1 97.69 49 PHE B O 1
ATOM 1618 N N . ASN B 1 50 ? -13.875 -13.273 -14.562 1 97.06 50 ASN B N 1
ATOM 1619 C CA . ASN B 1 50 ? -12.953 -14.406 -14.562 1 97.06 50 ASN B CA 1
ATOM 1620 C C . ASN B 1 50 ? -11.609 -14.039 -15.18 1 97.06 50 ASN B C 1
ATOM 1622 O O . ASN B 1 50 ? -10.688 -14.859 -15.211 1 97.06 50 ASN B O 1
ATOM 1626 N N . ASN B 1 51 ? -11.477 -12.766 -15.609 1 97.94 51 ASN B N 1
ATOM 1627 C CA . ASN B 1 51 ? -10.18 -12.312 -16.094 1 97.94 51 ASN B CA 1
ATOM 1628 C C . ASN B 1 51 ? -9.562 -11.273 -15.172 1 97.94 51 ASN B C 1
ATOM 1630 O O . ASN B 1 51 ? -8.578 -10.617 -15.523 1 97.94 51 ASN B O 1
ATOM 1634 N N . LEU B 1 52 ? -10.172 -11.055 -14.047 1 98.5 52 LEU B N 1
ATOM 1635 C CA . LEU B 1 52 ? -9.711 -10.023 -13.125 1 98.5 52 LEU B CA 1
ATOM 1636 C C . LEU B 1 52 ? -9.211 -10.641 -11.82 1 98.5 52 LEU B C 1
ATOM 1638 O O . LEU B 1 52 ? -9.781 -11.625 -11.344 1 98.5 52 LEU B O 1
ATOM 1642 N N . ALA B 1 53 ? -8.156 -10.047 -11.258 1 98.62 53 ALA B N 1
ATOM 1643 C CA . ALA B 1 53 ? -7.566 -10.5 -10.008 1 98.62 53 ALA B CA 1
ATOM 1644 C C . ALA B 1 53 ? -7.258 -9.328 -9.086 1 98.62 53 ALA B C 1
ATOM 1646 O O . ALA B 1 53 ? -6.969 -8.227 -9.555 1 98.62 53 ALA B O 1
ATOM 1647 N N . LEU B 1 54 ? -7.406 -9.531 -7.781 1 98.62 54 LEU B N 1
ATOM 1648 C CA . LEU B 1 54 ? -6.914 -8.562 -6.812 1 98.62 54 LEU B CA 1
ATOM 1649 C C . LEU B 1 54 ? -5.395 -8.641 -6.688 1 98.62 54 LEU B C 1
ATOM 1651 O O . LEU B 1 54 ? -4.84 -9.727 -6.488 1 98.62 54 LEU B O 1
ATOM 1655 N N . ALA B 1 55 ? -4.719 -7.48 -6.844 1 98.62 55 ALA B N 1
ATOM 1656 C CA . ALA B 1 55 ? -3.258 -7.461 -6.805 1 98.62 55 ALA B CA 1
ATOM 1657 C C . ALA B 1 55 ? -2.748 -6.277 -5.984 1 98.62 55 ALA B C 1
ATOM 1659 O O . ALA B 1 55 ? -3.324 -5.188 -6.035 1 98.62 55 ALA B O 1
ATOM 1660 N N . CYS B 1 56 ? -1.733 -6.516 -5.176 1 98.06 56 CYS B N 1
ATOM 1661 C CA . CYS B 1 56 ? -1.013 -5.359 -4.652 1 98.06 56 CYS B CA 1
ATOM 1662 C C . CYS B 1 56 ? -0.296 -4.613 -5.77 1 98.06 56 CYS B C 1
ATOM 1664 O O . CYS B 1 56 ? -0.096 -5.156 -6.859 1 98.06 56 CYS B O 1
ATOM 1666 N N . ARG B 1 57 ? 0.024 -3.424 -5.551 1 95.5 57 ARG B N 1
ATOM 1667 C CA . ARG B 1 57 ? 0.657 -2.611 -6.582 1 95.5 57 ARG B CA 1
ATOM 1668 C C . ARG B 1 57 ? 1.997 -3.207 -7.004 1 95.5 57 ARG B C 1
ATOM 1670 O O . ARG B 1 57 ? 2.365 -3.154 -8.18 1 95.5 57 ARG B O 1
ATOM 1677 N N . ARG B 1 58 ? 2.764 -3.77 -6.066 1 95.62 58 ARG B N 1
ATOM 1678 C CA . ARG B 1 58 ? 4.062 -4.367 -6.355 1 95.62 58 ARG B CA 1
ATOM 1679 C C . ARG B 1 58 ? 3.941 -5.457 -7.418 1 95.62 58 ARG B C 1
ATOM 1681 O O . ARG B 1 58 ? 4.66 -5.434 -8.422 1 95.62 58 ARG B O 1
ATOM 1688 N N . CYS B 1 59 ? 3.023 -6.367 -7.223 1 97.69 59 CYS B N 1
ATOM 1689 C CA . CYS B 1 59 ? 2.84 -7.465 -8.164 1 97.69 59 CYS B CA 1
ATOM 1690 C C . CYS B 1 59 ? 2.295 -6.957 -9.5 1 97.69 59 CYS B C 1
ATOM 1692 O O . CYS B 1 59 ? 2.768 -7.355 -10.562 1 97.69 59 CYS B O 1
ATOM 1694 N N . ASN B 1 60 ? 1.302 -6.098 -9.398 1 96.44 60 ASN B N 1
ATOM 1695 C CA . ASN B 1 60 ? 0.679 -5.598 -10.617 1 96.44 60 ASN B CA 1
ATOM 1696 C C . ASN B 1 60 ? 1.679 -4.84 -11.484 1 96.44 60 ASN B C 1
ATOM 1698 O O . ASN B 1 60 ? 1.701 -5.012 -12.711 1 96.44 60 ASN B O 1
ATOM 1702 N N . GLU B 1 61 ? 2.537 -4.016 -10.898 1 94.88 61 GLU B N 1
ATOM 1703 C CA . GLU B 1 61 ? 3.518 -3.242 -11.656 1 94.88 61 GLU B CA 1
ATOM 1704 C C . GLU B 1 61 ? 4.598 -4.145 -12.242 1 94.88 61 GLU B C 1
ATOM 1706 O O . GLU B 1 61 ? 5.062 -3.914 -13.359 1 94.88 61 GLU B O 1
ATOM 1711 N N . ARG B 1 62 ? 4.977 -5.125 -11.5 1 96.5 62 ARG B N 1
ATOM 1712 C CA . ARG B 1 62 ? 6.008 -6.043 -11.977 1 96.5 62 ARG B CA 1
ATOM 1713 C C . ARG B 1 62 ? 5.469 -6.949 -13.078 1 96.5 62 ARG B C 1
ATOM 1715 O O . ARG B 1 62 ? 6.191 -7.289 -14.016 1 96.5 62 ARG B O 1
ATOM 1722 N N . ARG B 1 63 ? 4.262 -7.371 -12.828 1 96.44 63 ARG B N 1
ATOM 1723 C CA . ARG B 1 63 ? 3.646 -8.18 -13.875 1 96.44 63 ARG B CA 1
ATOM 1724 C C . ARG B 1 63 ? 3.475 -7.375 -15.156 1 96.44 63 ARG B C 1
ATOM 1726 O O . ARG B 1 63 ? 3.832 -7.84 -16.234 1 96.44 63 ARG B O 1
ATOM 1733 N N . TYR B 1 64 ? 2.941 -6.129 -14.953 1 95 64 TYR B N 1
ATOM 1734 C CA . TYR B 1 64 ? 2.688 -5.285 -16.125 1 95 64 TYR B CA 1
ATOM 1735 C C . TYR B 1 64 ? 1.868 -6.027 -17.172 1 95 64 TYR B C 1
ATOM 1737 O O . TYR B 1 64 ? 0.774 -6.52 -16.875 1 95 64 TYR B O 1
ATOM 1745 N N . ASN B 1 65 ? 2.35 -6.223 -18.391 1 95.38 65 ASN B N 1
ATOM 1746 C CA . ASN B 1 65 ? 1.652 -6.996 -19.422 1 95.38 65 ASN B CA 1
ATOM 1747 C C . ASN B 1 65 ? 2.377 -8.305 -19.719 1 95.38 65 ASN B C 1
ATOM 1749 O O . ASN B 1 65 ? 2.123 -8.938 -20.75 1 95.38 65 ASN B O 1
ATOM 1753 N N . PHE B 1 66 ? 3.232 -8.703 -18.812 1 96.06 66 PHE B N 1
ATOM 1754 C CA . PHE B 1 66 ? 3.957 -9.945 -19.031 1 96.06 66 PHE B CA 1
ATOM 1755 C C . PHE B 1 66 ? 3.1 -11.141 -18.625 1 96.06 66 PHE B C 1
ATOM 1757 O O . PHE B 1 66 ? 2.4 -11.102 -17.609 1 96.06 66 PHE B O 1
ATOM 1764 N N . VAL B 1 67 ? 3.16 -12.188 -19.453 1 96.31 67 VAL B N 1
ATOM 1765 C CA . VAL B 1 67 ? 2.369 -13.383 -19.156 1 96.31 67 VAL B CA 1
ATOM 1766 C C . VAL B 1 67 ? 3.287 -14.602 -19.047 1 96.31 67 VAL B C 1
ATOM 1768 O O . VAL B 1 67 ? 2.822 -15.719 -18.812 1 96.31 67 VAL B O 1
ATOM 1771 N N . ALA B 1 68 ? 4.613 -14.359 -19.203 1 97.69 68 ALA B N 1
ATOM 1772 C CA . ALA B 1 68 ? 5.598 -15.43 -19.141 1 97.69 68 ALA B CA 1
ATOM 1773 C C . ALA B 1 68 ? 6.922 -14.938 -18.562 1 97.69 68 ALA B C 1
ATOM 1775 O O . ALA B 1 68 ? 7.152 -13.727 -18.484 1 97.69 68 ALA B O 1
ATOM 1776 N N . SER B 1 69 ? 7.656 -15.844 -18.109 1 98.25 69 SER B N 1
ATOM 1777 C CA . SER B 1 69 ? 8.992 -15.586 -17.578 1 98.25 69 SER B CA 1
ATOM 1778 C C . SER B 1 69 ? 9.875 -16.828 -17.672 1 98.25 69 SER B C 1
ATOM 1780 O O . SER B 1 69 ? 9.43 -17.875 -18.141 1 98.25 69 SER B O 1
ATOM 1782 N N . ILE B 1 70 ? 11.109 -16.672 -17.297 1 98.38 70 ILE B N 1
ATOM 1783 C CA . ILE B 1 70 ? 12.062 -17.766 -17.375 1 98.38 70 ILE B CA 1
ATOM 1784 C C . ILE B 1 70 ? 12.141 -18.469 -16.031 1 98.38 70 ILE B C 1
ATOM 1786 O O . ILE B 1 70 ? 12.297 -17.828 -14.984 1 98.38 70 ILE B O 1
ATOM 1790 N N . ASP B 1 71 ? 11.992 -19.75 -15.992 1 98.44 71 ASP B N 1
ATOM 1791 C CA . ASP B 1 71 ? 12.352 -20.547 -14.812 1 98.44 71 ASP B CA 1
ATOM 1792 C C . ASP B 1 71 ? 13.859 -20.531 -14.594 1 98.44 71 ASP B C 1
ATOM 1794 O O . ASP B 1 71 ? 14.617 -21.016 -15.438 1 98.44 71 ASP B O 1
ATOM 1798 N N . PRO B 1 72 ? 14.211 -20.078 -13.438 1 97.88 72 PRO B N 1
ATOM 1799 C CA . PRO B 1 72 ? 15.656 -19.938 -13.242 1 97.88 72 PRO B CA 1
ATOM 1800 C C . PRO B 1 72 ? 16.359 -21.297 -13.156 1 97.88 72 PRO B C 1
ATOM 1802 O O . PRO B 1 72 ? 17.578 -21.359 -13.32 1 97.88 72 PRO B O 1
ATOM 1805 N N . GLN B 1 73 ? 15.625 -22.328 -12.914 1 97.88 73 GLN B N 1
ATOM 1806 C CA . GLN B 1 73 ? 16.234 -23.641 -12.773 1 97.88 73 GLN B CA 1
ATOM 1807 C C . GLN B 1 73 ? 16.344 -24.344 -14.125 1 97.88 73 GLN B C 1
ATOM 1809 O O . GLN B 1 73 ? 17.422 -24.828 -14.492 1 97.88 73 GLN B O 1
ATOM 1814 N N . THR B 1 74 ? 15.258 -24.359 -14.891 1 98.12 74 THR B N 1
ATOM 1815 C CA . THR B 1 74 ? 15.25 -25.109 -16.141 1 98.12 74 THR B CA 1
ATOM 1816 C C . THR B 1 74 ? 15.68 -24.219 -17.312 1 98.12 74 THR B C 1
ATOM 1818 O O . THR B 1 74 ? 15.977 -24.719 -18.391 1 98.12 74 THR B O 1
ATOM 1821 N N . LYS B 1 75 ? 15.594 -22.953 -17.141 1 98.12 75 LYS B N 1
ATOM 1822 C CA . LYS B 1 75 ? 15.961 -21.953 -18.141 1 98.12 75 LYS B CA 1
ATOM 1823 C C . LYS B 1 75 ? 14.977 -21.938 -19.297 1 98.12 75 LYS B C 1
ATOM 1825 O O . LYS B 1 75 ? 15.336 -21.594 -20.422 1 98.12 75 LYS B O 1
ATOM 1830 N N . THR B 1 76 ? 13.82 -22.359 -19.109 1 97.81 76 THR B N 1
ATOM 1831 C CA . THR B 1 76 ? 12.781 -22.344 -20.141 1 97.81 76 THR B CA 1
ATOM 1832 C C . THR B 1 76 ? 11.75 -21.266 -19.859 1 97.81 76 THR B C 1
ATOM 1834 O O . THR B 1 76 ? 11.539 -20.875 -18.703 1 97.81 76 THR B O 1
ATOM 1837 N N . ILE B 1 77 ? 11.195 -20.828 -20.984 1 98.5 77 ILE B N 1
ATOM 1838 C CA . ILE B 1 77 ? 10.125 -19.828 -20.875 1 98.5 77 ILE B CA 1
ATOM 1839 C C . ILE B 1 77 ? 8.812 -20.531 -20.531 1 98.5 77 ILE B C 1
ATOM 1841 O O . ILE B 1 77 ? 8.391 -21.453 -21.234 1 98.5 77 ILE B O 1
ATOM 1845 N N . VAL B 1 78 ? 8.219 -20.078 -19.484 1 98.5 78 VAL B N 1
ATOM 1846 C CA . VAL B 1 78 ? 6.945 -20.656 -19.078 1 98.5 78 VAL B CA 1
ATOM 1847 C C . VAL B 1 78 ? 5.949 -19.547 -18.734 1 98.5 78 VAL B C 1
ATOM 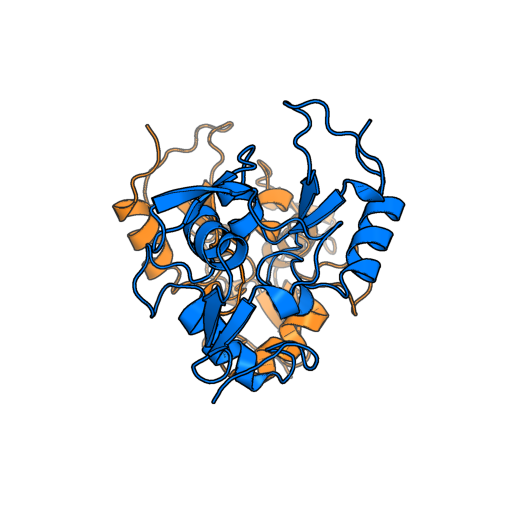1849 O O . VAL B 1 78 ? 6.348 -18.422 -18.422 1 98.5 78 VAL B O 1
ATOM 1852 N N . ALA B 1 79 ? 4.656 -19.906 -18.859 1 98.12 79 ALA B N 1
ATOM 1853 C CA . ALA B 1 79 ? 3.633 -18.969 -18.406 1 98.12 79 ALA B CA 1
ATOM 1854 C C . ALA B 1 79 ? 3.744 -18.719 -16.906 1 98.12 79 ALA B C 1
ATOM 1856 O O . ALA B 1 79 ? 4.008 -19.625 -16.141 1 98.12 79 ALA B O 1
ATOM 1857 N N . ILE B 1 80 ? 3.533 -17.453 -16.531 1 98.38 80 ILE B N 1
ATOM 1858 C CA . ILE B 1 80 ? 3.516 -17.172 -15.094 1 98.38 80 ILE B CA 1
ATOM 1859 C C . ILE B 1 80 ? 2.182 -17.625 -14.5 1 98.38 80 ILE B C 1
ATOM 1861 O O . ILE B 1 80 ? 1.237 -17.922 -15.227 1 98.38 80 ILE B O 1
ATOM 1865 N N . PHE B 1 81 ? 2.186 -17.656 -13.148 1 98.75 81 PHE B N 1
ATOM 1866 C CA . PHE B 1 81 ? 1.053 -18.156 -12.375 1 98.75 81 PHE B CA 1
ATOM 1867 C C . PHE B 1 81 ? -0.221 -17.391 -12.734 1 98.75 81 PHE B C 1
ATOM 1869 O O . PHE B 1 81 ? -0.225 -16.172 -12.797 1 98.75 81 PHE B O 1
ATOM 1876 N N . ASN B 1 82 ? -1.256 -18.125 -13.07 1 98.38 82 ASN B N 1
ATOM 1877 C CA . ASN B 1 82 ? -2.594 -17.609 -13.352 1 98.38 82 ASN B CA 1
ATOM 1878 C C . ASN B 1 82 ? -3.557 -17.906 -12.203 1 98.38 82 ASN B C 1
ATOM 1880 O O . ASN B 1 82 ? -4.004 -19.047 -12.039 1 98.38 82 ASN B O 1
ATOM 1884 N N . PRO B 1 83 ? -3.895 -16.859 -11.492 1 98.5 83 PRO B N 1
ATOM 1885 C CA . PRO B 1 83 ? -4.695 -17.094 -10.289 1 98.5 83 PRO B CA 1
ATOM 1886 C C . PRO B 1 83 ? -6.141 -17.484 -10.609 1 98.5 83 PRO B C 1
ATOM 1888 O O . PRO B 1 83 ? -6.887 -17.891 -9.719 1 98.5 83 PRO B O 1
ATOM 1891 N N . ARG B 1 84 ? -6.543 -17.391 -11.852 1 98.12 84 ARG B N 1
ATOM 1892 C CA . ARG B 1 84 ? -7.895 -17.781 -12.242 1 98.12 84 ARG B CA 1
ATOM 1893 C C . ARG B 1 84 ? -7.945 -19.25 -12.656 1 98.12 84 ARG B C 1
ATOM 1895 O O . ARG B 1 84 ? -9.023 -19.844 -12.688 1 98.12 84 ARG B O 1
ATOM 1902 N N . GLN B 1 85 ? -6.793 -19.812 -12.922 1 97.62 85 GLN B N 1
ATOM 1903 C CA . GLN B 1 85 ? -6.785 -21.141 -13.516 1 97.62 85 GLN B CA 1
ATOM 1904 C C . GLN B 1 85 ? -5.98 -22.125 -12.656 1 97.62 85 GLN B C 1
ATOM 1906 O O . GLN B 1 85 ? -6.082 -23.344 -12.836 1 97.62 85 GLN B O 1
ATOM 1911 N N . GLN B 1 86 ? -5.176 -21.625 -11.797 1 98.5 86 GLN B N 1
ATOM 1912 C CA . GLN B 1 86 ? -4.266 -22.453 -11.008 1 98.5 86 GLN B CA 1
ATOM 1913 C C . GLN B 1 86 ? -4.449 -22.203 -9.516 1 98.5 86 GLN B C 1
ATOM 1915 O O . GLN B 1 86 ? -5.004 -21.172 -9.117 1 98.5 86 GLN B O 1
ATOM 1920 N N . ASN B 1 87 ? -3.984 -23.156 -8.758 1 98.31 87 ASN B N 1
ATOM 1921 C CA . ASN B 1 87 ? -4.004 -23.062 -7.297 1 98.31 87 ASN B CA 1
ATOM 1922 C C . ASN B 1 87 ? -2.646 -22.641 -6.746 1 98.31 87 ASN B C 1
ATOM 1924 O O . ASN B 1 87 ? -1.626 -23.266 -7.059 1 98.31 87 ASN B O 1
ATOM 1928 N N . TRP B 1 88 ? -2.674 -21.625 -5.961 1 98.75 88 TRP B N 1
ATOM 1929 C CA . TRP B 1 88 ? -1.452 -21.031 -5.43 1 98.75 88 TRP B CA 1
ATOM 1930 C C . TRP B 1 88 ? -0.615 -22.062 -4.695 1 98.75 88 TRP B C 1
ATOM 1932 O O . TRP B 1 88 ? 0.6 -22.156 -4.895 1 98.75 88 TRP B O 1
ATOM 1942 N N . ALA B 1 89 ? -1.258 -22.938 -3.949 1 98.62 89 ALA B N 1
ATOM 1943 C CA . ALA B 1 89 ? -0.583 -23.891 -3.072 1 98.62 89 ALA B CA 1
ATOM 1944 C C . ALA B 1 89 ? 0.13 -24.969 -3.883 1 98.62 89 ALA B C 1
ATOM 1946 O O . ALA B 1 89 ? 0.984 -25.688 -3.357 1 98.62 89 ALA B O 1
ATOM 1947 N N . GLU B 1 90 ? -0.217 -25.109 -5.102 1 98.75 90 GLU B N 1
ATOM 1948 C CA . GLU B 1 90 ? 0.436 -26.094 -5.961 1 98.75 90 GLU B CA 1
ATOM 1949 C C . GLU B 1 90 ? 1.757 -25.547 -6.508 1 98.75 90 GLU B C 1
ATOM 1951 O O . GLU B 1 90 ? 2.586 -26.328 -7 1 98.75 90 GLU B O 1
ATOM 1956 N N . HIS B 1 91 ? 1.968 -24.25 -6.398 1 98.88 91 HIS B N 1
ATOM 1957 C CA . HIS B 1 91 ? 3.111 -23.672 -7.09 1 98.88 91 HIS B CA 1
ATOM 1958 C C . HIS B 1 91 ? 4.039 -22.953 -6.113 1 98.88 91 HIS B C 1
ATOM 1960 O O . HIS B 1 91 ? 5.18 -22.625 -6.457 1 98.88 91 HIS B O 1
ATOM 1966 N N . PHE B 1 92 ? 3.539 -22.672 -4.91 1 98.81 92 PHE B N 1
ATOM 1967 C CA . PHE B 1 92 ? 4.293 -21.844 -3.973 1 98.81 92 PHE B CA 1
ATOM 1968 C C . PHE B 1 92 ? 4.203 -22.422 -2.561 1 98.81 92 PHE B C 1
ATOM 1970 O O . PHE B 1 92 ? 3.24 -23.109 -2.229 1 98.81 92 PHE B O 1
ATOM 1977 N N . ILE B 1 93 ? 5.141 -22.047 -1.753 1 98.81 93 ILE B N 1
ATOM 1978 C CA . ILE B 1 93 ? 5.164 -22.391 -0.334 1 98.81 93 ILE B CA 1
ATOM 1979 C C . ILE B 1 93 ? 5.844 -21.266 0.45 1 98.81 93 ILE B C 1
ATOM 1981 O O . ILE B 1 93 ? 6.797 -20.656 -0.035 1 98.81 93 ILE B O 1
ATOM 1985 N N . TRP B 1 94 ? 5.258 -20.938 1.627 1 98.69 94 TRP B N 1
ATOM 1986 C CA . TRP B 1 94 ? 5.93 -20.016 2.539 1 98.69 94 TRP B CA 1
ATOM 1987 C C . TRP B 1 94 ? 7.086 -20.719 3.254 1 98.69 94 TRP B C 1
ATOM 1989 O O . TRP B 1 94 ? 6.926 -21.828 3.775 1 98.69 94 TRP B O 1
ATOM 1999 N N . THR B 1 95 ? 8.219 -20.094 3.244 1 98.19 95 THR B N 1
ATOM 2000 C CA . THR B 1 95 ? 9.352 -20.578 4.027 1 98.19 95 THR B CA 1
ATOM 2001 C C . THR B 1 95 ? 9.828 -19.5 5.004 1 98.19 95 THR B C 1
ATOM 2003 O O . THR B 1 95 ? 9.312 -18.375 4.996 1 98.19 95 THR B O 1
ATOM 2006 N N . ASN B 1 96 ? 10.695 -19.875 5.941 1 96.69 96 ASN B N 1
ATOM 2007 C CA . ASN B 1 96 ? 11.203 -18.938 6.945 1 96.69 96 ASN B CA 1
ATOM 2008 C C . ASN B 1 96 ? 10.07 -18.281 7.723 1 96.69 96 ASN B C 1
ATOM 2010 O O . ASN B 1 96 ? 10.023 -17.047 7.836 1 96.69 96 ASN B O 1
ATOM 2014 N N . ARG B 1 97 ? 9.117 -19.094 8.133 1 94.75 97 ARG B N 1
ATOM 2015 C CA . ARG B 1 97 ? 8.016 -18.656 8.984 1 94.75 97 ARG B CA 1
ATOM 2016 C C . ARG B 1 97 ? 7.168 -17.594 8.289 1 94.75 97 ARG B C 1
ATOM 2018 O O . ARG B 1 97 ? 6.82 -16.578 8.898 1 94.75 97 ARG B O 1
ATOM 2025 N N . GLY B 1 98 ? 6.988 -17.703 6.957 1 97.19 98 GLY B N 1
ATOM 2026 C CA . GLY B 1 98 ? 6.078 -16.828 6.246 1 97.19 98 GLY B CA 1
ATOM 2027 C C . GLY B 1 98 ? 6.773 -15.617 5.641 1 97.19 98 GLY B C 1
ATOM 2028 O O . GLY B 1 98 ? 6.113 -14.703 5.129 1 97.19 98 GLY B O 1
ATOM 2029 N N . ILE B 1 99 ? 8.07 -15.617 5.633 1 98 99 ILE B N 1
ATOM 2030 C CA . ILE B 1 99 ? 8.805 -14.43 5.203 1 98 99 ILE B CA 1
ATOM 2031 C C . ILE B 1 99 ? 9.141 -14.539 3.719 1 98 99 ILE B C 1
ATOM 2033 O O . ILE B 1 99 ? 9.102 -13.547 2.992 1 98 99 ILE B O 1
ATOM 2037 N N . ILE B 1 100 ? 9.367 -15.766 3.283 1 98.56 100 ILE B N 1
ATOM 2038 C CA . ILE B 1 100 ? 9.844 -15.977 1.921 1 98.56 100 ILE B CA 1
ATOM 2039 C C . ILE B 1 100 ? 8.844 -16.828 1.152 1 98.56 100 ILE B C 1
ATOM 2041 O O . ILE B 1 100 ? 8.383 -17.859 1.657 1 98.56 100 ILE B O 1
ATOM 2045 N N . ILE B 1 101 ? 8.461 -16.422 -0.036 1 98.88 101 ILE B N 1
ATOM 2046 C CA . ILE B 1 101 ? 7.707 -17.266 -0.959 1 98.88 101 ILE B CA 1
ATOM 2047 C C . ILE B 1 101 ? 8.664 -18.047 -1.852 1 98.88 101 ILE B C 1
ATOM 2049 O O . ILE B 1 101 ? 9.484 -17.453 -2.562 1 98.88 101 ILE B O 1
ATOM 2053 N N . GLN B 1 102 ? 8.555 -19.312 -1.812 1 98.75 102 GLN B N 1
ATOM 2054 C CA . GLN B 1 102 ? 9.359 -20.172 -2.66 1 98.75 102 GLN B CA 1
ATOM 2055 C C . GLN B 1 102 ? 8.516 -20.828 -3.744 1 98.75 102 GLN B C 1
ATOM 2057 O O . GLN B 1 102 ? 7.457 -21.406 -3.455 1 98.75 102 GLN B O 1
ATOM 2062 N N . GLY B 1 103 ? 8.922 -20.688 -5.012 1 98.75 103 GLY B N 1
ATOM 2063 C CA . GLY B 1 103 ? 8.297 -21.453 -6.082 1 98.75 103 GLY B CA 1
ATOM 2064 C C . GLY B 1 103 ? 8.656 -22.922 -6.07 1 98.75 103 GLY B C 1
ATOM 2065 O O . GLY B 1 103 ? 9.836 -23.266 -6.012 1 98.75 103 GLY B O 1
ATOM 2066 N N . THR B 1 104 ? 7.68 -23.797 -6.223 1 98.56 104 THR B N 1
ATOM 2067 C CA . THR B 1 104 ? 7.941 -25.234 -6.117 1 98.56 104 THR B CA 1
ATOM 2068 C C . THR B 1 104 ? 7.777 -25.906 -7.473 1 98.56 104 THR B C 1
ATOM 2070 O O . THR B 1 104 ? 8.039 -27.109 -7.605 1 98.56 104 THR B O 1
ATOM 2073 N N . THR B 1 105 ? 7.289 -25.266 -8.43 1 98.75 105 THR B N 1
ATOM 2074 C CA . THR B 1 105 ? 7.172 -25.719 -9.812 1 98.75 105 THR B CA 1
ATOM 2075 C C . THR B 1 105 ? 7.891 -24.75 -10.75 1 98.75 105 THR B C 1
ATOM 2077 O O . THR B 1 105 ? 8.336 -23.688 -10.336 1 98.75 105 THR B O 1
ATOM 2080 N N . THR B 1 106 ? 7.945 -25.141 -12.016 1 98.62 106 THR B N 1
ATOM 2081 C CA . THR B 1 106 ? 8.523 -24.266 -13.023 1 98.62 106 THR B CA 1
ATOM 2082 C C . THR B 1 106 ? 7.766 -22.953 -13.086 1 98.62 106 THR B C 1
ATOM 2084 O O . THR B 1 106 ? 8.375 -21.875 -13.094 1 98.62 106 THR B O 1
ATOM 2087 N N . THR B 1 107 ? 6.484 -23.016 -13.062 1 98.75 107 THR B N 1
ATOM 2088 C CA . THR B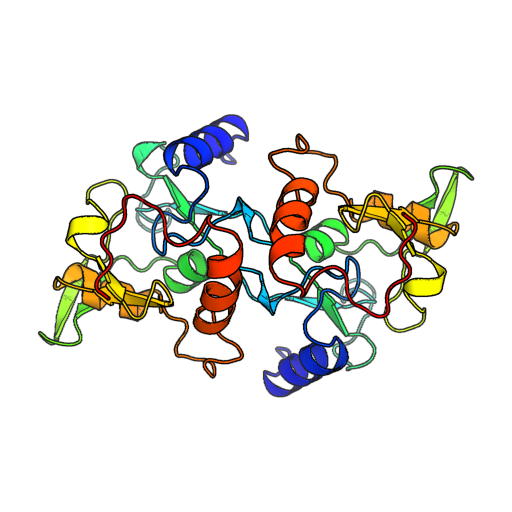 1 107 ? 5.645 -21.828 -13.086 1 98.75 107 THR B CA 1
ATOM 2089 C C . THR B 1 107 ? 5.863 -20.984 -11.836 1 98.75 107 THR B C 1
ATOM 2091 O O . THR B 1 107 ? 5.992 -19.766 -11.922 1 98.75 107 THR B O 1
ATOM 2094 N N . GLY B 1 108 ? 5.941 -21.656 -10.664 1 98.81 108 GLY B N 1
ATOM 2095 C CA . GLY B 1 108 ? 6.164 -20.953 -9.414 1 98.81 108 GLY B CA 1
ATOM 2096 C C . GLY B 1 108 ? 7.48 -20.203 -9.375 1 98.81 108 GLY B C 1
ATOM 2097 O O . GLY B 1 108 ? 7.52 -19.031 -8.984 1 98.81 108 GLY B O 1
ATOM 2098 N N . ARG B 1 109 ? 8.516 -20.859 -9.805 1 98.88 109 ARG B N 1
ATOM 2099 C CA . ARG B 1 109 ? 9.836 -20.25 -9.797 1 98.88 109 ARG B CA 1
ATOM 2100 C C . ARG B 1 109 ? 9.898 -19.078 -10.773 1 98.88 109 ARG B C 1
ATOM 2102 O O . ARG B 1 109 ? 10.422 -18.016 -10.43 1 98.88 109 ARG B O 1
ATOM 2109 N N . ALA B 1 110 ? 9.32 -19.234 -11.961 1 98.81 110 ALA B N 1
ATOM 2110 C CA . ALA B 1 110 ? 9.297 -18.172 -12.961 1 98.81 110 ALA B CA 1
ATOM 2111 C C . ALA B 1 110 ? 8.492 -16.969 -12.461 1 98.81 110 ALA B C 1
ATOM 2113 O O . ALA B 1 110 ? 8.883 -15.82 -12.68 1 98.81 110 ALA B O 1
ATOM 2114 N N . THR B 1 111 ? 7.398 -17.25 -11.805 1 98.81 111 THR B N 1
ATOM 2115 C CA . THR B 1 111 ? 6.547 -16.188 -11.273 1 98.81 111 THR B CA 1
ATOM 2116 C C . THR B 1 111 ? 7.266 -15.406 -10.172 1 98.81 111 THR B C 1
ATOM 2118 O O . THR B 1 111 ? 7.203 -14.18 -10.133 1 98.81 111 THR B O 1
ATOM 2121 N N . CYS B 1 112 ? 7.957 -16.125 -9.258 1 98.81 112 CYS B N 1
ATOM 2122 C CA . CYS B 1 112 ? 8.695 -15.477 -8.18 1 98.81 112 CYS B CA 1
ATOM 2123 C C . CYS B 1 112 ? 9.703 -14.484 -8.742 1 98.81 112 CYS B C 1
ATOM 2125 O O . CYS B 1 112 ? 9.875 -13.391 -8.188 1 98.81 112 CYS B O 1
ATOM 2127 N N . ILE B 1 113 ? 10.258 -14.828 -9.836 1 98 113 ILE B N 1
ATOM 2128 C CA . ILE B 1 113 ? 11.273 -13.977 -10.438 1 98 113 ILE B CA 1
ATOM 2129 C C . ILE B 1 113 ? 10.602 -12.789 -11.133 1 98 113 ILE B C 1
ATOM 2131 O O . ILE B 1 113 ? 10.945 -11.633 -10.867 1 98 113 ILE B O 1
ATOM 2135 N N . ARG B 1 114 ? 9.625 -13.039 -11.977 1 98.25 114 ARG B N 1
ATOM 2136 C CA . ARG B 1 114 ? 8.984 -12 -12.781 1 98.25 114 ARG B CA 1
ATOM 2137 C C . ARG B 1 114 ? 8.336 -10.945 -11.891 1 98.25 114 ARG B C 1
ATOM 2139 O O . ARG B 1 114 ? 8.484 -9.742 -12.125 1 98.25 114 ARG B O 1
ATOM 2146 N N . LEU B 1 115 ? 7.684 -11.406 -10.828 1 98.38 115 LEU B N 1
ATOM 2147 C CA . LEU B 1 115 ? 6.949 -10.477 -9.977 1 98.38 115 LEU B CA 1
ATOM 2148 C C . LEU B 1 115 ? 7.805 -10.031 -8.797 1 98.38 115 LEU B C 1
ATOM 2150 O O . LEU B 1 115 ? 7.383 -9.188 -8.008 1 98.38 115 LEU B O 1
ATOM 2154 N N . ASP B 1 116 ? 9.008 -10.633 -8.664 1 98 116 ASP B N 1
ATOM 2155 C CA . ASP B 1 116 ? 9.875 -10.359 -7.523 1 98 116 ASP B CA 1
ATOM 2156 C C . ASP B 1 116 ? 9.109 -10.492 -6.211 1 98 116 ASP B C 1
ATOM 2158 O O . ASP B 1 116 ? 9.078 -9.555 -5.406 1 98 116 ASP B O 1
ATOM 2162 N N . LEU B 1 117 ? 8.57 -11.656 -5.969 1 98.62 117 LEU B N 1
ATOM 2163 C CA . LEU B 1 117 ? 7.613 -11.875 -4.891 1 98.62 117 LEU B CA 1
ATOM 2164 C C . LEU B 1 117 ? 8.266 -11.648 -3.529 1 98.62 117 LEU B C 1
ATOM 2166 O O . LEU B 1 117 ? 7.574 -11.508 -2.52 1 98.62 117 LEU B O 1
ATOM 2170 N N . ASN B 1 118 ? 9.586 -11.617 -3.473 1 98.44 118 ASN B N 1
ATOM 2171 C CA . ASN B 1 118 ? 10.273 -11.422 -2.201 1 98.44 118 ASN B CA 1
ATOM 2172 C C . ASN B 1 118 ? 10.992 -10.078 -2.146 1 98.44 118 ASN B C 1
ATOM 2174 O O . ASN B 1 118 ? 11.758 -9.812 -1.217 1 98.44 118 ASN B O 1
ATOM 2178 N N . ASP B 1 119 ? 10.781 -9.25 -3.18 1 97.19 119 ASP B N 1
ATOM 2179 C CA . ASP B 1 119 ? 11.289 -7.879 -3.23 1 97.19 119 ASP B CA 1
ATOM 2180 C C . ASP B 1 119 ? 12.805 -7.852 -3.008 1 97.19 119 ASP B C 1
ATOM 2182 O O . ASP B 1 119 ? 13.297 -7.094 -2.168 1 97.19 119 ASP B O 1
ATOM 2186 N N . THR B 1 120 ? 13.516 -8.641 -3.832 1 95.69 120 THR B N 1
ATOM 2187 C CA . THR B 1 120 ? 14.945 -8.859 -3.641 1 95.69 120 THR B CA 1
ATOM 2188 C C . THR B 1 120 ? 15.75 -7.707 -4.23 1 95.69 120 THR B C 1
ATOM 2190 O O . THR B 1 120 ? 16.969 -7.645 -4.059 1 95.69 120 THR B O 1
ATOM 2193 N N . ARG B 1 121 ? 15.195 -6.75 -4.832 1 91.94 121 ARG B N 1
ATOM 2194 C CA . ARG B 1 121 ? 15.867 -5.574 -5.371 1 91.94 121 ARG B CA 1
ATOM 2195 C C . ARG B 1 121 ? 16.266 -4.613 -4.254 1 91.94 121 ARG B C 1
ATOM 2197 O O . ARG B 1 121 ? 17.062 -3.699 -4.469 1 91.94 121 ARG B O 1
ATOM 2204 N N . TYR B 1 122 ? 15.719 -4.777 -3.115 1 91.94 122 TYR B N 1
ATOM 2205 C CA . TYR B 1 122 ? 16 -3.939 -1.954 1 91.94 122 TYR B CA 1
ATOM 2206 C C . TYR B 1 122 ? 16.625 -4.758 -0.832 1 91.94 122 TYR B C 1
ATOM 2208 O O . TYR B 1 122 ? 16.438 -5.973 -0.76 1 91.94 122 TYR B O 1
ATOM 2216 N N . PRO B 1 123 ? 17.422 -4.047 0.047 1 92.75 123 PRO B N 1
ATOM 2217 C CA . PRO B 1 123 ? 17.859 -4.766 1.249 1 92.75 123 PRO B CA 1
ATOM 2218 C C . PRO B 1 123 ? 16.688 -5.301 2.07 1 92.75 123 PRO B C 1
ATOM 2220 O O . PRO B 1 123 ? 15.602 -4.699 2.074 1 92.75 123 PRO B O 1
ATOM 2223 N N . GLU B 1 124 ? 16.891 -6.453 2.74 1 93.44 124 GLU B N 1
ATOM 2224 C CA . GLU B 1 124 ? 15.836 -7.129 3.482 1 93.44 124 GLU B CA 1
ATOM 2225 C C . GLU B 1 124 ? 15.102 -6.16 4.406 1 93.44 124 GLU B C 1
ATOM 2227 O O . GLU B 1 124 ? 13.875 -6.191 4.496 1 93.44 124 GLU B O 1
ATOM 2232 N N . GLU B 1 125 ? 15.836 -5.246 5.02 1 90.88 125 GLU B N 1
ATOM 2233 C CA . GLU B 1 125 ? 15.266 -4.344 6.016 1 90.88 125 GLU B CA 1
ATOM 2234 C C . GLU B 1 125 ? 14.359 -3.303 5.363 1 90.88 125 GLU B C 1
ATOM 2236 O O . GLU B 1 125 ? 13.586 -2.635 6.051 1 90.88 125 GLU B O 1
ATOM 2241 N N . ASP B 1 126 ? 14.43 -3.182 4.004 1 90.5 126 ASP B N 1
ATOM 2242 C CA . ASP B 1 126 ? 13.633 -2.205 3.27 1 90.5 126 ASP B CA 1
ATOM 2243 C C . ASP B 1 126 ? 12.719 -2.891 2.258 1 90.5 126 ASP B C 1
ATOM 2245 O O . ASP B 1 126 ? 12.273 -2.27 1.287 1 90.5 126 ASP B O 1
ATOM 2249 N N . SER B 1 127 ? 12.578 -4.188 2.473 1 95.44 127 SER B N 1
ATOM 2250 C CA . SER B 1 127 ? 11.805 -4.965 1.507 1 95.44 127 SER B CA 1
ATOM 2251 C C . SER B 1 127 ? 10.539 -5.535 2.139 1 95.44 127 SER B C 1
ATOM 2253 O O . SER B 1 127 ? 10.328 -5.398 3.344 1 95.44 127 SER B O 1
ATOM 2255 N N . ILE B 1 128 ? 9.742 -6.215 1.345 1 98 128 ILE B N 1
ATOM 2256 C CA . ILE B 1 128 ? 8.508 -6.863 1.777 1 98 128 ILE B CA 1
ATOM 2257 C C . ILE B 1 128 ? 8.828 -7.941 2.809 1 98 128 ILE B C 1
ATOM 2259 O O . ILE B 1 128 ? 7.973 -8.312 3.615 1 98 128 ILE B O 1
ATOM 2263 N N . GLN B 1 129 ? 10.062 -8.445 2.812 1 98.06 129 GLN B N 1
ATOM 2264 C CA . GLN B 1 129 ? 10.453 -9.477 3.77 1 98.06 129 GLN B CA 1
ATOM 2265 C C . GLN B 1 129 ? 10.383 -8.953 5.199 1 98.06 129 GLN B C 1
ATOM 2267 O O . GLN B 1 129 ? 9.867 -9.633 6.094 1 98.06 129 GLN B O 1
ATOM 2272 N N . GLU B 1 130 ? 10.859 -7.742 5.379 1 97.06 130 GLU B N 1
ATOM 2273 C CA . GLU B 1 130 ? 10.758 -7.137 6.703 1 97.06 130 GLU B CA 1
ATOM 2274 C C . GLU B 1 130 ? 9.305 -6.867 7.074 1 97.06 130 GLU B C 1
ATOM 2276 O O . GLU B 1 130 ? 8.891 -7.098 8.219 1 97.06 130 GLU B O 1
ATOM 2281 N N . THR B 1 131 ? 8.562 -6.379 6.145 1 97.81 131 THR B N 1
ATOM 2282 C CA . THR B 1 131 ? 7.145 -6.121 6.371 1 97.81 131 THR B CA 1
ATOM 2283 C C . THR B 1 131 ? 6.43 -7.391 6.824 1 97.81 131 THR B C 1
ATOM 2285 O O . THR B 1 131 ? 5.633 -7.359 7.762 1 97.81 131 THR B O 1
ATOM 2288 N N . ARG B 1 132 ? 6.723 -8.477 6.18 1 98.31 132 ARG B N 1
ATOM 2289 C CA . ARG B 1 132 ? 6.117 -9.766 6.516 1 98.31 132 ARG B CA 1
ATOM 2290 C C . ARG B 1 132 ? 6.465 -10.18 7.941 1 98.31 132 ARG B C 1
ATOM 2292 O O . ARG B 1 132 ? 5.652 -10.797 8.625 1 98.31 132 ARG B O 1
ATOM 2299 N N . ARG B 1 133 ? 7.688 -9.844 8.406 1 97.5 133 ARG B N 1
ATOM 2300 C CA . ARG B 1 133 ? 8.055 -10.109 9.797 1 97.5 133 ARG B CA 1
ATOM 2301 C C . ARG B 1 133 ? 7.117 -9.391 10.758 1 97.5 133 ARG B C 1
ATOM 2303 O O . ARG B 1 133 ? 6.688 -9.961 11.766 1 97.5 133 ARG B O 1
ATOM 2310 N N . PHE B 1 134 ? 6.773 -8.188 10.438 1 97.19 134 PHE B N 1
ATOM 2311 C CA . PHE B 1 134 ? 5.867 -7.426 11.289 1 97.19 134 PHE B CA 1
ATOM 2312 C C . PHE B 1 134 ? 4.449 -7.977 11.195 1 97.19 134 PHE B C 1
ATOM 2314 O O . PHE B 1 134 ? 3.73 -8.016 12.195 1 97.19 134 PHE B O 1
ATOM 2321 N N . TRP B 1 135 ? 4.082 -8.422 9.984 1 97.69 135 TRP B N 1
ATOM 2322 C CA . TRP B 1 135 ? 2.73 -8.938 9.789 1 97.69 135 TRP B CA 1
ATOM 2323 C C . TRP B 1 135 ? 2.51 -10.203 10.617 1 97.69 135 TRP B C 1
ATOM 2325 O O . TRP B 1 135 ? 1.39 -10.477 11.047 1 97.69 135 TRP B O 1
ATOM 2335 N N . LEU B 1 136 ? 3.574 -10.938 10.891 1 96.62 136 LEU B N 1
ATOM 2336 C CA . LEU B 1 136 ? 3.467 -12.141 11.711 1 96.62 136 LEU B CA 1
ATOM 2337 C C . LEU B 1 136 ? 2.838 -11.82 13.062 1 96.62 136 LEU B C 1
ATOM 2339 O O . LEU B 1 136 ? 2.059 -12.617 13.594 1 96.62 136 LEU B O 1
ATOM 2343 N N . LYS B 1 137 ? 3.084 -10.672 13.578 1 95.62 137 LYS B N 1
ATOM 2344 C CA . LYS B 1 137 ? 2.627 -10.281 14.906 1 95.62 137 LYS B CA 1
ATOM 2345 C C . LYS B 1 137 ? 1.117 -10.055 14.922 1 95.62 137 LYS B C 1
ATOM 2347 O O . LYS B 1 137 ? 0.495 -10.055 15.984 1 95.62 137 LYS B O 1
ATOM 2352 N N . THR B 1 138 ? 0.512 -9.898 13.766 1 95.38 138 THR B N 1
ATOM 2353 C CA . THR B 1 138 ? -0.895 -9.516 13.688 1 95.38 138 THR B CA 1
ATOM 2354 C C . THR B 1 138 ? -1.786 -10.758 13.68 1 95.38 138 THR B C 1
ATOM 2356 O O . THR B 1 138 ? -2.992 -10.664 13.914 1 95.38 138 THR B O 1
ATOM 2359 N N . GLY B 1 139 ? -1.161 -11.859 13.266 1 92.88 139 GLY B N 1
ATOM 2360 C CA . GLY B 1 139 ? -1.92 -13.102 13.164 1 92.88 139 GLY B CA 1
ATOM 2361 C C . GLY B 1 139 ? -2.631 -13.258 11.828 1 92.88 139 GLY B C 1
ATOM 2362 O O . GLY B 1 139 ? -3.281 -14.273 11.578 1 92.88 139 GLY B O 1
ATOM 2363 N N . LEU B 1 140 ? -2.5 -12.336 10.938 1 93.81 140 LEU B N 1
ATOM 2364 C CA . LEU B 1 140 ? -3.207 -12.375 9.664 1 93.81 140 LEU B CA 1
ATOM 2365 C C . LEU B 1 140 ? -2.27 -12.789 8.539 1 93.81 140 LEU B C 1
ATOM 2367 O O . LEU B 1 140 ? -2.678 -12.844 7.375 1 93.81 140 LEU B O 1
ATOM 2371 N N . HIS B 1 141 ? -1.06 -13.047 8.922 1 96.62 141 HIS B N 1
ATOM 2372 C CA . HIS B 1 141 ? -0.047 -13.477 7.961 1 96.62 141 HIS B CA 1
ATOM 2373 C C . HIS B 1 141 ? 0.804 -14.609 8.523 1 96.62 141 HIS B C 1
ATOM 2375 O O . HIS B 1 141 ? 1.106 -14.633 9.719 1 96.62 141 HIS B O 1
ATOM 2381 N N . PRO B 1 142 ? 1.162 -15.609 7.672 1 96.88 142 PRO B N 1
ATOM 2382 C CA . PRO B 1 142 ? 0.631 -15.812 6.32 1 96.88 142 PRO B CA 1
ATOM 2383 C C . PRO B 1 142 ? -0.778 -16.391 6.324 1 96.88 142 PRO B C 1
ATOM 2385 O O . PRO B 1 142 ? -1.298 -16.766 7.383 1 96.88 142 PRO B O 1
ATOM 2388 N N . PRO B 1 143 ? -1.447 -16.406 5.168 1 96.5 143 PRO B N 1
ATOM 2389 C CA . PRO B 1 143 ? -2.779 -17.016 5.148 1 96.5 143 PRO B CA 1
ATOM 2390 C C . PRO B 1 143 ? -2.785 -18.438 5.691 1 96.5 143 PRO B C 1
ATOM 2392 O O . PRO B 1 143 ? -1.909 -19.234 5.352 1 96.5 143 PRO B O 1
ATOM 2395 N N . ILE B 1 144 ? -3.76 -18.75 6.445 1 94.25 144 ILE B N 1
ATOM 2396 C CA . ILE B 1 144 ? -3.779 -19.969 7.25 1 94.25 144 ILE B CA 1
ATOM 2397 C C . ILE B 1 144 ? -3.814 -21.203 6.332 1 94.25 144 ILE B C 1
ATOM 2399 O O . ILE B 1 144 ? -3.266 -22.25 6.672 1 94.25 144 ILE B O 1
ATOM 2403 N N . ASP B 1 145 ? -4.328 -21.078 5.148 1 95.25 145 ASP B N 1
ATOM 2404 C CA . ASP B 1 145 ? -4.516 -22.219 4.262 1 95.25 145 ASP B CA 1
ATOM 2405 C C . ASP B 1 145 ? -3.295 -22.422 3.367 1 95.25 145 ASP B C 1
ATOM 2407 O O . ASP B 1 145 ? -3.209 -23.422 2.648 1 95.25 145 ASP B O 1
ATOM 2411 N N . ASP B 1 146 ? -2.395 -21.5 3.422 1 97.81 146 ASP B N 1
ATOM 2412 C CA . ASP B 1 146 ? -1.216 -21.625 2.57 1 97.81 146 ASP B CA 1
ATOM 2413 C C . ASP B 1 146 ? -0.235 -22.656 3.133 1 97.81 146 ASP B C 1
ATOM 2415 O O . ASP B 1 146 ? -0.062 -22.75 4.348 1 97.81 146 ASP B O 1
ATOM 2419 N N . PRO B 1 147 ? 0.411 -23.359 2.23 1 97.81 147 PRO B N 1
ATOM 2420 C CA . PRO B 1 147 ? 1.464 -24.25 2.732 1 97.81 147 PRO B CA 1
ATOM 2421 C C . PRO B 1 147 ? 2.662 -23.484 3.291 1 97.81 147 PRO B C 1
ATOM 2423 O O . PRO B 1 147 ? 3.064 -22.469 2.725 1 97.81 147 PRO B O 1
ATOM 2426 N N . CYS B 1 148 ? 3.186 -23.906 4.406 1 96.06 148 CYS B N 1
ATOM 2427 C CA . CYS B 1 148 ? 4.336 -23.297 5.066 1 96.06 148 CYS B CA 1
ATOM 2428 C C . CYS B 1 148 ? 5.332 -24.359 5.516 1 96.06 148 CYS B C 1
ATOM 2430 O O . CYS B 1 148 ? 4.941 -25.375 6.082 1 96.06 148 CYS B O 1
ATOM 2432 N N . LYS B 1 149 ? 6.484 -24.188 5.117 1 89.62 149 LYS B N 1
ATOM 2433 C CA . LYS B 1 149 ? 7.543 -25.094 5.547 1 89.62 149 LYS B CA 1
ATOM 2434 C C . LYS B 1 149 ? 8.484 -24.422 6.539 1 89.62 149 LYS B C 1
ATOM 2436 O O . LYS B 1 149 ? 8.977 -23.312 6.281 1 89.62 149 LYS B O 1
ATOM 2441 N N . ASN B 1 150 ? 8.461 -24.828 7.84 1 74.5 150 ASN B N 1
ATOM 2442 C CA . ASN B 1 150 ? 9.336 -24.297 8.875 1 74.5 150 ASN B CA 1
ATOM 2443 C C . ASN B 1 150 ? 10.805 -24.609 8.586 1 74.5 150 ASN B C 1
ATOM 2445 O O . ASN B 1 150 ? 11.125 -25.641 8 1 74.5 150 ASN B O 1
#

Nearest PDB structures (foldseek):
  6ghc-assembly1_A  TM=7.710E-01  e=2.231E-03  Escherichia coli K-12
  4h9d-assembly1_A  TM=6.466E-01  e=3.680E-03  Geobacter metallireducens GS-15
  8t7s-assembly1_A  TM=8.223E-01  e=7.403E-02  Streptococcus pyogenes
  7z4j-assembly1_B  TM=7.906E-01  e=5.476E-01  Streptococcus pyogenes
  8tzz-assembly1_A  TM=8.144E-01  e=1.235E+00  Streptococcus pyogenes